Protein AF-A0A380E5M4-F1 (afdb_monomer_lite)

pLDDT: mean 92.86, std 9.41, range [36.75, 98.94]

Sequence (312 aa):
MTDLNLILKKKFQEISEVDDFISKASSETDYFEPVTLSHGIPGLILFLDAYQKAYNTNTEQIVHKYIMKLAPYLQKHQYNHSLFGGLSGIAFSMDIASQNGRNYQNILNNIDEVIVNEIENKMDQILQEPLNPLNYDTISGLAGIGRYLLNRVDVNATNVKALKRILTYFKDIQHSQNSWVVPQKSQFLKSDKNYFTEGNINLGLAHGVLGPMSLFALCVIKGITIENHQHILKDMYKFIVDEKFCCNDRWLQRYDLISERNHFNYIRNGWCYGNTGVMTTLFLIGQALQDDEIIQTSKKVMLQVVNDKEKI

Foldseek 3Di:
DDDPVVVLVVVCVLLLVPVNNVVCPVPVDPQEDQAFCQRHLLVVLQSLLVCCVVVVDDCLVSSVVSLVVCVVVLPPLDWQLACGGIDLVSLLSCCSNCVVVVPDLVVSVVSLVSLLVVLVVCVVVCVVDADALLDQFCGRHDLVNLVSLLSCCVPDVSSLVSNLSSLVVLLCLCPDPCNQFHALVRDDDPVSSVVQNRGKAAPWCGRHNLSSLLSLLSCLLVVSDDPPSLVSLVVVLCVQPPVLQDDPLKGDRIQRPVVSDDDPPPDDDDNGGILVSVLSSLCSSCSSNVPVVSPVSSVVSVVCNVVPPPPD

Organism: Staphylococcus aureus (NCBI:txid1280)

InterPro domains:
  IPR007822 Lanthionine synthetase C-like [PF05147] (33-309)
  IPR007822 Lanthionine synthetase C-like [PR01950] (34-52)
  IPR007822 Lanthionine synthetase C-like [PR01950] (136-151)
  IPR007822 Lanthionine synthetase C-like [PR01950] (202-218)
  IPR007822 Lanthionine synthetase C-like [PR01950] (268-288)
  IPR007822 Lanthionine synthetase C-like [SM01260] (31-312)
  IPR020406 Epidermin biosynthesis protein EpiC [PR01954] (63-81)
  IPR020406 Epidermin biosynthesis protein EpiC [PR01954] (98-118)
  IPR020406 Epidermin biosynthesis protein EpiC [PR01954] (151-168)
  IPR020406 Epidermin biosynthesis protein EpiC [PR01954] (179-199)
  IPR020406 Epidermin biosynthesis protein EpiC [PR01954] (225-242)
  IPR020406 Epidermin biosynthesis protein EpiC [PR01954] (250-267)
  IPR020406 Epidermin biosynthesis protein EpiC [PR01954] (294-312)
  IPR033889 Type I lantibiotic biosynthesis cyclase [cd04793] (36-310)

Secondary structure (DSSP, 8-state):
---HHHHHHHHHHHHHSHHHHHHHHHHH-TT--TT-TTTSHHHHHHHHHHHHHHHT---HHHHHHHHHHHHHHHTSS-----TTTSHHHHHHHHHHTSTTTTSSHHHHHHHHHHHHHHHHHHHHHHHHSPP-HHHHSSSSSHHHHHHHHHHTTTT-HHHHHHHHHHHHHHHHHHTSTTTTEE-GGG-SSHHHHHH-TT-EEE--TTTSTHHHHHHHHHHHHTT---TTHHHHHHHHHHHHT-TTTEETTEE-SEEETTTSS---------SSSSHHHHHHHHHHHHHHHT-HHHHHHHHHHHHHHHH-----

Structure (mmCIF, N/CA/C/O backbone):
data_AF-A0A380E5M4-F1
#
_entry.id   AF-A0A380E5M4-F1
#
loop_
_atom_site.group_PDB
_atom_site.id
_atom_site.type_symbol
_atom_site.label_atom_id
_atom_site.label_alt_id
_atom_site.label_comp_id
_atom_site.label_asym_id
_atom_site.label_entity_id
_atom_site.label_seq_id
_atom_site.pdbx_PDB_ins_code
_atom_site.Cartn_x
_atom_site.Cartn_y
_atom_site.Cartn_z
_atom_site.occupancy
_atom_site.B_iso_or_equiv
_atom_site.auth_seq_id
_atom_site.auth_comp_id
_atom_site.auth_asym_id
_atom_site.auth_atom_id
_atom_site.pdbx_PDB_model_num
ATOM 1 N N . MET A 1 1 ? 5.627 -24.373 24.455 1.00 65.69 1 MET A N 1
ATOM 2 C CA . MET A 1 1 ? 4.785 -23.880 23.347 1.00 65.69 1 MET A CA 1
ATOM 3 C C . MET A 1 1 ? 3.985 -22.718 23.903 1.00 65.69 1 MET A C 1
ATOM 5 O O . MET A 1 1 ? 3.335 -22.901 24.923 1.00 65.69 1 MET A O 1
ATOM 9 N N . THR A 1 2 ? 4.150 -21.518 23.361 1.00 78.94 2 THR A N 1
ATOM 10 C CA . THR A 1 2 ? 3.491 -20.320 23.893 1.00 78.94 2 THR A CA 1
ATOM 11 C C . THR A 1 2 ? 2.011 -20.349 23.522 1.00 78.94 2 THR A C 1
ATOM 13 O O . THR A 1 2 ? 1.692 -20.528 22.350 1.00 78.94 2 THR A O 1
ATOM 16 N N . ASP A 1 3 ? 1.113 -20.205 24.498 1.00 91.00 3 ASP A N 1
ATOM 17 C CA . ASP A 1 3 ? -0.326 -20.156 24.229 1.00 91.00 3 ASP A CA 1
ATOM 18 C C . ASP A 1 3 ? -0.689 -18.806 23.593 1.00 91.00 3 ASP A C 1
ATOM 20 O O . ASP A 1 3 ? -0.731 -17.765 24.258 1.00 91.00 3 ASP A O 1
ATOM 24 N N . LEU A 1 4 ? -0.925 -18.827 22.280 1.00 90.44 4 LEU A N 1
ATOM 25 C CA . LEU A 1 4 ? -1.285 -17.647 21.501 1.00 90.44 4 LEU A CA 1
ATOM 26 C C . LEU A 1 4 ? -2.590 -17.010 21.999 1.00 90.44 4 LEU A C 1
ATOM 28 O O . LEU A 1 4 ? -2.685 -15.784 22.035 1.00 90.44 4 LEU A O 1
ATOM 32 N N . ASN A 1 5 ? -3.566 -17.810 22.443 1.00 90.62 5 ASN A N 1
ATOM 33 C CA . ASN A 1 5 ? -4.832 -17.282 22.955 1.00 90.62 5 ASN A CA 1
ATOM 34 C C . ASN A 1 5 ? -4.617 -16.506 24.253 1.00 90.62 5 ASN A C 1
ATOM 36 O O . ASN A 1 5 ? -5.210 -15.444 24.445 1.00 90.62 5 ASN A O 1
ATOM 40 N N . LEU A 1 6 ? -3.734 -16.995 25.127 1.00 93.12 6 LEU A N 1
ATOM 41 C CA . LEU A 1 6 ? -3.385 -16.293 26.358 1.00 93.12 6 LEU A CA 1
ATOM 42 C C . LEU A 1 6 ? -2.684 -14.957 26.069 1.00 93.12 6 LEU A C 1
ATOM 44 O O . LEU A 1 6 ? -3.004 -13.952 26.706 1.00 93.12 6 LEU A O 1
ATOM 48 N N . ILE A 1 7 ? -1.771 -14.923 25.089 1.00 93.75 7 ILE A N 1
ATOM 49 C CA . ILE A 1 7 ? -1.120 -13.676 24.655 1.00 93.75 7 ILE A CA 1
ATOM 50 C C . ILE A 1 7 ? -2.158 -12.681 24.138 1.00 93.75 7 ILE A C 1
ATOM 52 O O . ILE A 1 7 ? -2.174 -11.534 24.586 1.00 93.75 7 ILE A O 1
ATOM 56 N N . LEU A 1 8 ? -3.020 -13.114 23.215 1.00 94.56 8 LEU A N 1
ATOM 57 C CA . LEU A 1 8 ? -4.027 -12.253 22.595 1.00 94.56 8 LEU A CA 1
ATOM 58 C C . LEU A 1 8 ? -5.012 -11.714 23.630 1.00 94.56 8 LEU A C 1
ATOM 60 O O . LEU A 1 8 ? -5.291 -10.519 23.631 1.00 94.56 8 LEU A O 1
ATOM 64 N N . LYS A 1 9 ? -5.466 -12.555 24.567 1.00 95.12 9 LYS A N 1
ATOM 65 C CA . LYS A 1 9 ? -6.345 -12.136 25.663 1.00 95.12 9 LYS A CA 1
ATOM 66 C C . LYS A 1 9 ? -5.683 -11.092 26.562 1.00 95.12 9 LYS A C 1
ATOM 68 O O . LYS A 1 9 ? -6.309 -10.084 26.878 1.00 95.12 9 LYS A O 1
ATOM 73 N N . LYS A 1 10 ? -4.418 -11.299 26.951 1.00 95.31 10 LYS A N 1
ATOM 74 C CA . LYS A 1 10 ? -3.672 -10.329 27.769 1.00 95.31 10 LYS A CA 1
ATOM 75 C C . LYS A 1 10 ? -3.494 -9.001 27.032 1.00 95.31 10 LYS A C 1
ATOM 77 O O . LYS A 1 10 ? -3.666 -7.945 27.630 1.00 95.31 10 LYS A O 1
ATOM 82 N N . LYS A 1 11 ? -3.175 -9.053 25.735 1.00 94.75 11 LYS A N 1
ATOM 83 C CA . LYS A 1 11 ? -3.032 -7.855 24.902 1.00 94.75 11 LYS A CA 1
ATOM 84 C C . LYS A 1 11 ? -4.352 -7.116 24.733 1.00 94.75 11 LYS A C 1
ATOM 86 O O . LYS A 1 11 ? -4.370 -5.905 24.891 1.00 94.75 11 LYS A O 1
ATOM 91 N N . PHE A 1 12 ? -5.447 -7.836 24.505 1.00 97.06 12 PHE A N 1
ATOM 92 C CA . PHE A 1 12 ? -6.786 -7.260 24.456 1.00 97.06 12 PHE A CA 1
ATOM 93 C C . PHE A 1 12 ? -7.157 -6.548 25.764 1.00 97.06 12 PHE A C 1
ATOM 95 O O . PHE A 1 12 ? -7.633 -5.418 25.721 1.00 97.06 12 PHE A O 1
ATOM 102 N N . GLN A 1 13 ? -6.893 -7.164 26.922 1.00 96.31 13 GLN A N 1
ATOM 103 C CA . GLN A 1 13 ? -7.120 -6.534 28.229 1.00 96.31 13 GLN A CA 1
ATOM 104 C C . GLN A 1 13 ? -6.293 -5.254 28.399 1.00 96.31 13 GLN A C 1
ATOM 106 O O . GLN A 1 13 ? -6.838 -4.233 28.798 1.00 96.31 13 GLN A O 1
ATOM 111 N N . GLU A 1 14 ? -5.005 -5.294 28.044 1.00 95.38 14 GLU A N 1
ATOM 112 C CA . GLU A 1 14 ? -4.102 -4.139 28.131 1.00 95.38 14 GLU A CA 1
ATOM 113 C C . GLU A 1 14 ? -4.598 -2.949 27.290 1.00 95.38 14 GLU A C 1
ATOM 115 O O . GLU A 1 14 ? -4.628 -1.831 27.788 1.00 95.38 14 GLU A O 1
ATOM 120 N N . ILE A 1 15 ? -5.042 -3.177 26.050 1.00 96.06 15 ILE A N 1
ATOM 121 C CA . ILE A 1 15 ? -5.529 -2.097 25.170 1.00 96.06 15 ILE A CA 1
ATOM 122 C C . ILE A 1 15 ? -6.995 -1.703 25.427 1.00 96.06 15 ILE A C 1
ATOM 124 O O . ILE A 1 15 ? -7.494 -0.748 24.839 1.00 96.06 15 ILE A O 1
ATOM 128 N N . SER A 1 16 ? -7.728 -2.449 26.258 1.00 97.06 16 SER A N 1
ATOM 129 C CA . SER A 1 16 ? -9.114 -2.095 26.605 1.00 97.06 16 SER A CA 1
ATOM 130 C C . SER A 1 16 ? -9.166 -0.895 27.556 1.00 97.06 16 SER A C 1
ATOM 132 O O . SER A 1 16 ? -10.105 -0.096 27.493 1.00 97.06 16 SER A O 1
ATOM 134 N N . GLU A 1 17 ? -8.125 -0.722 28.376 1.00 97.00 17 GLU A N 1
ATOM 135 C CA . GLU A 1 17 ? -7.916 0.446 29.235 1.00 97.00 17 GLU A CA 1
ATOM 136 C C . GLU A 1 17 ? -7.275 1.586 28.429 1.00 97.00 17 GLU A C 1
ATOM 138 O O . GLU A 1 17 ? -6.088 1.877 28.538 1.00 97.00 17 GLU A O 1
ATOM 143 N N . VAL A 1 18 ? -8.072 2.205 27.551 1.00 96.94 18 VAL A N 1
ATOM 144 C CA . VAL A 1 18 ? -7.605 3.136 26.502 1.00 96.94 18 VAL A CA 1
ATOM 145 C C . VAL A 1 18 ? -6.701 4.258 27.022 1.00 96.94 18 VAL A C 1
ATOM 147 O O . VAL A 1 18 ? -5.666 4.536 26.415 1.00 96.94 18 VAL A O 1
ATOM 150 N N . ASP A 1 19 ? -7.096 4.923 28.110 1.00 96.06 19 ASP A N 1
ATOM 151 C CA . ASP A 1 19 ? -6.358 6.069 28.654 1.00 96.06 19 ASP A CA 1
ATOM 152 C C . ASP A 1 19 ? -5.018 5.641 29.260 1.00 96.06 19 ASP A C 1
ATOM 154 O O . ASP A 1 19 ? -3.979 6.217 28.925 1.00 96.06 19 ASP A O 1
ATOM 158 N N . ASP A 1 20 ? -5.034 4.582 30.069 1.00 95.50 20 ASP A N 1
ATOM 159 C CA . ASP A 1 20 ? -3.838 4.015 30.689 1.00 95.50 20 ASP A CA 1
ATOM 160 C C . ASP A 1 20 ? -2.876 3.480 29.627 1.00 95.50 20 ASP A C 1
ATOM 162 O O . ASP A 1 20 ? -1.676 3.758 29.672 1.00 95.50 20 ASP A O 1
ATOM 166 N N . PHE A 1 21 ? -3.398 2.774 28.619 1.00 95.50 21 PHE A N 1
ATOM 167 C CA . PHE A 1 21 ? -2.596 2.256 27.519 1.00 95.50 21 PHE A CA 1
ATOM 168 C C . PHE A 1 21 ? -1.912 3.376 26.740 1.00 95.50 21 PHE A C 1
ATOM 170 O O . PHE A 1 21 ? -0.710 3.299 26.502 1.00 95.50 21 PHE A O 1
ATOM 177 N N . ILE A 1 22 ? -2.647 4.420 26.339 1.00 94.50 22 ILE A N 1
ATOM 178 C CA . ILE A 1 22 ? -2.062 5.539 25.586 1.00 94.50 22 ILE A CA 1
ATOM 179 C C . ILE A 1 22 ? -1.032 6.277 26.439 1.00 94.50 22 ILE A C 1
ATOM 181 O O . ILE A 1 22 ? 0.031 6.621 25.925 1.00 94.50 22 ILE A O 1
ATOM 185 N N . SER A 1 23 ? -1.317 6.509 27.724 1.00 93.19 23 SER A N 1
ATOM 186 C CA . SER A 1 23 ? -0.382 7.180 28.632 1.00 93.19 23 SER A CA 1
ATOM 187 C C . SER A 1 23 ? 0.915 6.386 28.781 1.00 93.19 23 SER A C 1
ATOM 189 O O . SER A 1 23 ? 2.006 6.948 28.656 1.00 93.19 23 SER A O 1
ATOM 191 N N . LYS A 1 24 ? 0.801 5.069 28.962 1.00 92.62 24 LYS A N 1
ATOM 192 C CA . LYS A 1 24 ? 1.935 4.153 29.044 1.00 92.62 24 LYS A CA 1
ATOM 193 C C . LYS A 1 24 ? 2.712 4.093 27.729 1.00 92.62 24 LYS A C 1
ATOM 195 O O . LYS A 1 24 ? 3.915 4.321 27.718 1.00 92.62 24 LYS A O 1
ATOM 200 N N . ALA A 1 25 ? 2.031 3.864 26.607 1.00 91.50 25 ALA A N 1
ATOM 201 C CA . ALA A 1 25 ? 2.655 3.805 25.288 1.00 91.50 25 ALA A CA 1
ATOM 202 C C . ALA A 1 25 ? 3.384 5.113 24.935 1.00 91.50 25 ALA A C 1
ATOM 204 O O . ALA A 1 25 ? 4.473 5.065 24.384 1.00 91.50 25 ALA A O 1
ATOM 205 N N . SER A 1 26 ? 2.837 6.269 25.316 1.00 88.69 26 SER A N 1
ATOM 206 C CA . SER A 1 26 ? 3.461 7.573 25.040 1.00 88.69 26 SER A CA 1
ATOM 207 C C . SER A 1 26 ? 4.629 7.918 25.976 1.00 88.69 26 SER A C 1
ATOM 209 O O . SER A 1 26 ? 5.341 8.879 25.710 1.00 88.69 26 SER A O 1
ATOM 211 N N . SER A 1 27 ? 4.809 7.198 27.090 1.00 89.38 27 SER A N 1
ATOM 212 C CA . SER A 1 27 ? 5.871 7.469 28.077 1.00 89.38 27 SER A CA 1
ATOM 213 C C . SER A 1 27 ? 6.970 6.409 28.101 1.00 89.38 27 SER A C 1
ATOM 215 O O . SER A 1 27 ? 8.107 6.719 28.444 1.00 89.38 27 SER A O 1
ATOM 217 N N . GLU A 1 28 ? 6.653 5.170 27.731 1.00 88.75 28 GLU A N 1
ATOM 218 C CA . GLU A 1 28 ? 7.593 4.048 27.767 1.00 88.75 28 GLU A CA 1
ATOM 219 C C . GLU A 1 28 ? 8.266 3.773 26.413 1.00 88.75 28 GLU A C 1
ATOM 221 O O . GLU A 1 28 ? 9.185 2.954 26.344 1.00 88.75 28 GLU A O 1
ATOM 226 N N . THR A 1 29 ? 7.834 4.420 25.324 1.00 83.56 29 THR A N 1
ATOM 227 C CA . THR A 1 29 ? 8.464 4.246 24.013 1.00 83.56 29 THR A CA 1
ATOM 228 C C . THR A 1 29 ? 8.426 5.499 23.144 1.00 83.56 29 THR A C 1
ATOM 230 O O . THR A 1 29 ? 7.389 6.131 22.982 1.00 83.56 29 THR A O 1
ATOM 233 N N . ASP A 1 30 ? 9.553 5.780 22.488 1.00 80.50 30 ASP A N 1
ATOM 234 C CA . ASP A 1 30 ? 9.664 6.842 21.479 1.00 80.50 30 ASP A CA 1
ATOM 235 C C . ASP A 1 30 ? 9.041 6.455 20.121 1.00 80.50 30 ASP A C 1
ATOM 237 O O . ASP A 1 30 ? 9.026 7.256 19.192 1.00 80.50 30 ASP A O 1
ATOM 241 N N . TYR A 1 31 ? 8.554 5.216 19.966 1.00 85.38 31 TYR A N 1
ATOM 242 C CA . TYR A 1 31 ? 8.034 4.702 18.692 1.00 85.38 31 TYR A CA 1
ATOM 243 C C . TYR A 1 31 ? 6.514 4.841 18.545 1.00 85.38 31 TYR A C 1
ATOM 245 O O . TYR A 1 31 ? 5.987 4.602 17.456 1.00 85.38 31 TYR A O 1
ATOM 253 N N . PHE A 1 32 ? 5.793 5.172 19.621 1.00 91.94 32 PHE A N 1
ATOM 254 C CA . PHE A 1 32 ? 4.342 5.309 19.563 1.00 91.94 32 PHE A CA 1
ATOM 255 C C . PHE A 1 32 ? 3.956 6.660 18.964 1.00 91.94 32 PHE A C 1
ATOM 257 O O . PHE A 1 32 ? 4.034 7.694 19.619 1.00 91.94 32 PHE A O 1
ATOM 264 N N . GLU A 1 33 ? 3.484 6.627 17.720 1.00 93.19 33 GLU A N 1
ATOM 265 C CA . GLU A 1 33 ? 3.002 7.801 16.995 1.00 93.19 33 GLU A CA 1
ATOM 266 C C . GLU A 1 33 ? 1.482 7.698 16.812 1.00 93.19 33 GLU A C 1
ATOM 268 O O . GLU A 1 33 ? 1.024 7.008 15.888 1.00 93.19 33 GLU A O 1
ATOM 273 N N . PRO A 1 34 ? 0.670 8.356 17.672 1.00 93.06 34 PRO A N 1
ATOM 274 C CA . PRO A 1 34 ? -0.749 8.036 17.846 1.00 93.06 34 PRO A CA 1
ATOM 275 C C . PRO A 1 34 ? -1.579 8.064 16.561 1.00 93.06 34 PRO A C 1
ATOM 277 O O . PRO A 1 34 ? -2.516 7.283 16.414 1.00 93.06 34 PRO A O 1
ATOM 280 N N . VAL A 1 35 ? -1.242 8.952 15.627 1.00 94.75 35 VAL A N 1
ATOM 281 C CA . VAL A 1 35 ? -2.023 9.219 14.408 1.00 94.75 35 VAL A CA 1
ATOM 282 C C . VAL A 1 35 ? -1.603 8.362 13.212 1.00 94.75 35 VAL A C 1
ATOM 284 O O . VAL A 1 35 ? -2.107 8.560 12.110 1.00 94.75 35 VAL A O 1
ATOM 287 N N . THR A 1 36 ? -0.684 7.412 13.401 1.00 96.44 36 THR A N 1
ATOM 288 C CA . THR A 1 36 ? -0.126 6.604 12.311 1.00 96.44 36 THR A CA 1
ATOM 2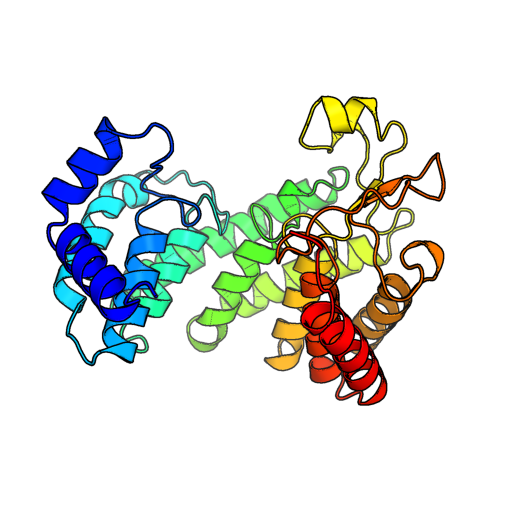89 C C . THR A 1 36 ? -0.678 5.184 12.322 1.00 96.44 36 THR A C 1
ATOM 291 O O . THR A 1 36 ? -0.838 4.564 13.371 1.00 96.44 36 THR A O 1
ATOM 294 N N . LEU A 1 37 ? -0.933 4.619 11.143 1.00 97.94 37 LEU A N 1
ATOM 295 C CA . LEU A 1 37 ? -1.274 3.199 11.031 1.00 97.94 37 LEU A CA 1
ATOM 296 C C . LEU A 1 37 ? -0.081 2.297 11.349 1.00 97.94 37 LEU A C 1
ATOM 298 O O . LEU A 1 37 ? -0.271 1.197 11.856 1.00 97.94 37 LEU A O 1
ATOM 302 N N . SER A 1 38 ? 1.137 2.768 11.078 1.00 95.88 38 SER A N 1
ATOM 303 C CA . SER A 1 38 ? 2.348 1.978 11.283 1.00 95.88 38 SER A CA 1
ATOM 304 C C . SER A 1 38 ? 2.553 1.548 12.744 1.00 95.88 38 SER A C 1
ATOM 306 O O . SER A 1 38 ? 2.817 0.372 12.983 1.00 95.88 38 SER A O 1
ATOM 308 N N . HIS A 1 39 ? 2.407 2.467 13.708 1.00 94.88 39 HIS A N 1
ATOM 309 C CA . HIS A 1 39 ? 2.716 2.208 15.124 1.00 94.88 39 HIS A CA 1
ATOM 310 C C . HIS A 1 39 ? 1.804 2.995 16.088 1.00 94.88 39 HIS A C 1
ATOM 312 O O . HIS A 1 39 ? 2.210 3.329 17.198 1.00 94.88 39 HIS A O 1
ATOM 318 N N . GLY A 1 40 ? 0.577 3.319 15.666 1.00 96.25 40 GLY A N 1
ATOM 319 C CA . GLY A 1 40 ? -0.359 4.161 16.415 1.00 96.25 40 GLY A CA 1
ATOM 320 C C . GLY A 1 40 ? -1.755 3.568 16.601 1.00 96.25 40 GLY A C 1
ATOM 321 O O . GLY A 1 40 ? -2.002 2.372 16.429 1.00 96.25 40 GLY A O 1
ATOM 322 N N . ILE A 1 41 ? -2.699 4.445 16.947 1.00 97.81 41 ILE A N 1
ATOM 323 C CA . ILE A 1 41 ? -4.095 4.106 17.248 1.00 97.81 41 ILE A CA 1
ATOM 324 C C . ILE A 1 41 ? -4.806 3.393 16.084 1.00 97.81 41 ILE A C 1
ATOM 326 O O . ILE A 1 41 ? -5.497 2.411 16.358 1.00 97.81 41 ILE A O 1
ATOM 330 N N . PRO A 1 42 ? -4.652 3.793 14.803 1.00 98.12 42 PRO A N 1
ATOM 331 C CA . PRO A 1 42 ? -5.287 3.072 13.699 1.00 98.12 42 PRO A CA 1
ATOM 332 C C . PRO A 1 42 ? -4.923 1.578 13.649 1.00 98.12 42 PRO A C 1
ATOM 334 O O . PRO A 1 42 ? -5.783 0.747 13.362 1.00 98.12 42 PRO A O 1
ATOM 337 N N . GLY A 1 43 ? -3.688 1.208 14.009 1.00 97.69 43 GLY A N 1
ATOM 338 C CA . GLY A 1 43 ? -3.283 -0.198 14.126 1.00 97.69 43 GLY A CA 1
ATOM 339 C C . GLY A 1 43 ? -4.011 -0.938 15.256 1.00 97.69 43 GLY A C 1
ATOM 340 O O . GLY A 1 43 ? -4.434 -2.082 15.080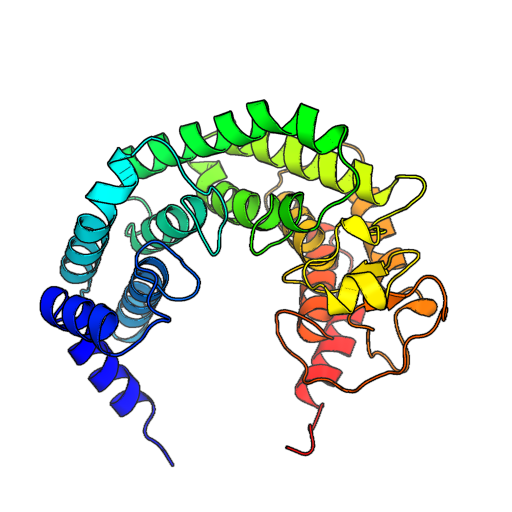 1.00 97.69 43 GLY A O 1
ATOM 341 N N . LEU A 1 44 ? -4.234 -0.271 16.394 1.00 97.56 44 LEU A N 1
ATOM 342 C CA . LEU A 1 44 ? -5.011 -0.815 17.517 1.00 97.56 44 LEU A CA 1
ATOM 343 C C . LEU A 1 44 ? -6.484 -1.015 17.144 1.00 97.56 44 LEU A C 1
ATOM 345 O O . LEU A 1 44 ? -7.072 -2.031 17.505 1.00 97.56 44 LEU A O 1
ATOM 349 N N . ILE A 1 45 ? -7.069 -0.082 16.387 1.00 98.31 45 ILE A N 1
ATOM 350 C CA . ILE A 1 45 ? -8.448 -0.191 15.889 1.00 98.31 45 ILE A CA 1
ATOM 351 C C . ILE A 1 45 ? -8.599 -1.435 15.003 1.00 98.31 45 ILE A C 1
ATOM 353 O O . ILE A 1 45 ? -9.534 -2.213 15.202 1.00 98.31 45 ILE A O 1
ATOM 357 N N . LEU A 1 46 ? -7.660 -1.674 14.079 1.00 97.88 46 LEU A N 1
ATOM 358 C CA . LEU A 1 46 ? -7.670 -2.882 13.242 1.00 97.88 46 LEU A CA 1
ATOM 359 C C . LEU A 1 46 ? -7.533 -4.164 14.072 1.00 97.88 46 LEU A C 1
ATOM 361 O O . LEU A 1 46 ? -8.221 -5.149 13.801 1.00 97.88 46 LEU A O 1
ATOM 365 N N . PHE A 1 47 ? -6.680 -4.157 15.101 1.00 97.31 47 PHE A N 1
ATOM 366 C CA . PHE A 1 47 ? -6.573 -5.286 16.024 1.00 97.31 47 PHE A CA 1
ATOM 367 C C . PHE A 1 47 ? -7.895 -5.546 16.762 1.00 97.31 47 PHE A C 1
ATOM 369 O O . PHE A 1 47 ? -8.322 -6.694 16.848 1.00 97.31 47 PHE A O 1
ATOM 376 N N . LEU A 1 48 ? -8.558 -4.504 17.273 1.00 97.88 48 LEU A N 1
ATOM 377 C CA . LEU A 1 48 ? -9.825 -4.624 18.003 1.00 97.88 48 LEU A CA 1
ATOM 378 C C . LEU A 1 48 ? -10.963 -5.158 17.127 1.00 97.88 48 LEU A C 1
ATOM 380 O O . LEU A 1 48 ? -11.765 -5.960 17.608 1.00 97.88 48 LEU A O 1
ATOM 384 N N . ASP A 1 49 ? -11.028 -4.752 15.857 1.00 96.75 49 ASP A N 1
ATOM 385 C CA . ASP A 1 49 ? -11.987 -5.294 14.887 1.00 96.75 49 ASP A CA 1
ATOM 386 C C . ASP A 1 49 ? -11.705 -6.777 14.581 1.00 96.75 49 ASP A C 1
ATOM 388 O O . ASP A 1 49 ? -12.610 -7.615 14.641 1.00 96.75 49 ASP A O 1
ATOM 392 N N . ALA A 1 50 ? -10.440 -7.134 14.335 1.00 96.31 50 ALA A N 1
ATOM 393 C CA . ALA A 1 50 ? -10.045 -8.523 14.110 1.00 96.31 50 ALA A CA 1
ATOM 394 C C . ALA A 1 50 ? -10.332 -9.407 15.337 1.00 96.31 50 ALA A C 1
ATOM 396 O O . ALA A 1 50 ? -10.859 -10.513 15.200 1.00 96.31 50 ALA A O 1
ATOM 397 N N . TYR A 1 51 ? -10.042 -8.906 16.542 1.00 96.75 51 TYR A N 1
ATOM 398 C CA . TYR A 1 51 ? -10.322 -9.594 17.800 1.00 96.75 51 TYR A CA 1
ATOM 399 C C . TYR A 1 51 ? -11.828 -9.788 18.012 1.00 96.75 51 TYR A C 1
ATOM 401 O O . TYR A 1 51 ? -12.261 -10.892 18.345 1.00 96.75 51 TYR A O 1
ATOM 409 N N . GLN A 1 52 ? -12.639 -8.753 17.759 1.00 95.94 52 GLN A N 1
ATOM 410 C CA . GLN A 1 52 ? -14.100 -8.844 17.803 1.00 95.94 52 GLN A CA 1
ATOM 411 C C . GLN A 1 52 ? -14.615 -9.971 16.901 1.00 95.94 52 GLN A C 1
ATOM 413 O O . GLN A 1 52 ? -15.415 -10.789 17.353 1.00 95.94 52 GLN A O 1
ATOM 418 N N . LYS A 1 53 ? -14.140 -10.043 15.652 1.00 94.69 53 LYS A N 1
ATOM 419 C CA . LYS A 1 53 ? -14.555 -11.069 14.681 1.00 94.69 53 LYS A CA 1
ATOM 420 C C . LYS A 1 53 ? -14.115 -12.475 15.091 1.00 94.69 53 LYS A C 1
ATOM 422 O O . LYS A 1 53 ? -14.896 -13.412 14.968 1.00 94.69 53 LYS A O 1
ATOM 427 N N . ALA A 1 54 ? -12.890 -12.624 15.592 1.00 95.56 54 ALA A N 1
ATOM 428 C CA . ALA A 1 54 ? -12.331 -13.923 15.965 1.00 95.56 54 ALA A CA 1
ATOM 429 C C . ALA A 1 54 ? -12.940 -14.501 17.255 1.00 95.56 54 ALA A C 1
ATOM 431 O O . ALA A 1 54 ? -13.147 -15.708 17.347 1.00 95.56 54 ALA A O 1
ATOM 432 N N . TYR A 1 55 ? -13.235 -13.650 18.243 1.00 95.06 55 TYR A N 1
ATOM 433 C CA . TYR A 1 55 ? -13.676 -14.067 19.581 1.00 95.06 55 TYR A CA 1
ATOM 434 C C . TYR A 1 55 ? -15.122 -13.673 19.907 1.00 95.06 55 TYR A C 1
ATOM 436 O O . TYR A 1 55 ? -15.542 -13.800 21.057 1.00 95.06 55 TYR A O 1
ATOM 444 N N . ASN A 1 56 ? -15.879 -13.170 18.927 1.00 94.81 56 ASN A N 1
ATOM 445 C CA . ASN A 1 56 ? -17.264 -12.715 19.082 1.00 94.81 56 ASN A CA 1
ATOM 446 C C . ASN A 1 56 ? -17.460 -11.771 20.290 1.00 94.81 56 ASN A C 1
ATOM 448 O O . ASN A 1 56 ? -18.392 -11.913 21.081 1.00 94.81 56 ASN A O 1
ATOM 452 N N . THR A 1 57 ? -16.524 -10.838 20.471 1.00 94.94 57 THR A N 1
ATOM 453 C CA . THR A 1 57 ? -16.499 -9.877 21.586 1.00 94.94 57 THR A CA 1
ATOM 454 C C . THR A 1 57 ? -16.884 -8.494 21.081 1.00 94.94 57 THR A C 1
ATOM 456 O O . THR A 1 57 ? -16.385 -8.073 20.046 1.00 94.94 57 THR A O 1
ATOM 459 N N . ASN A 1 58 ? -17.725 -7.756 21.806 1.00 95.00 58 ASN A N 1
ATOM 460 C CA . ASN A 1 58 ? -18.063 -6.384 21.427 1.00 95.00 58 ASN A CA 1
ATOM 461 C C . ASN A 1 58 ? -16.930 -5.418 21.815 1.00 95.00 58 ASN A C 1
ATOM 463 O O . ASN A 1 58 ? -16.693 -5.196 23.002 1.00 95.00 58 ASN A O 1
ATOM 467 N N . THR A 1 59 ? -16.255 -4.833 20.823 1.00 96.56 59 THR A N 1
ATOM 468 C CA . THR A 1 59 ? -15.174 -3.852 21.026 1.00 96.56 59 THR A CA 1
ATOM 469 C C . THR A 1 59 ? -15.572 -2.428 20.628 1.00 96.56 59 THR A C 1
ATOM 471 O O . THR A 1 59 ? -14.756 -1.514 20.733 1.00 96.56 59 THR A O 1
ATOM 474 N N . GLU A 1 60 ? -16.832 -2.198 20.241 1.00 95.19 60 GLU A N 1
ATOM 475 C CA . GLU A 1 60 ? -17.313 -0.941 19.648 1.00 95.19 60 GLU A CA 1
ATOM 476 C C . GLU A 1 60 ? -17.062 0.280 20.543 1.00 95.19 60 GLU A C 1
ATOM 478 O O . GLU A 1 60 ? -16.578 1.312 20.078 1.00 95.19 60 GLU A O 1
ATOM 483 N N . GLN A 1 61 ? -17.311 0.158 21.851 1.00 96.50 61 GLN A N 1
ATOM 484 C CA . GLN A 1 61 ? -17.055 1.246 22.803 1.00 96.50 61 GLN A CA 1
ATOM 485 C C . GLN A 1 61 ? -15.558 1.559 22.947 1.00 96.50 61 GLN A C 1
ATOM 487 O O . GLN A 1 61 ? -15.185 2.725 23.083 1.00 96.50 61 GLN A O 1
ATOM 492 N N . ILE A 1 62 ? -14.699 0.537 22.904 1.00 98.06 62 ILE A N 1
ATOM 493 C CA . ILE A 1 62 ? -13.239 0.690 23.003 1.00 98.06 62 ILE A CA 1
ATOM 494 C C . ILE A 1 62 ? -12.722 1.377 21.734 1.00 98.06 62 ILE A C 1
ATOM 496 O O . ILE A 1 62 ? -12.003 2.373 21.816 1.00 98.06 62 ILE A O 1
ATOM 500 N N . VAL A 1 63 ? -13.160 0.907 20.562 1.00 97.75 63 VAL A N 1
ATOM 501 C CA . VAL A 1 63 ? -12.863 1.527 19.263 1.00 97.75 63 VAL A CA 1
ATOM 502 C C . VAL A 1 63 ? -13.298 2.991 19.251 1.00 97.75 63 VAL A C 1
ATOM 504 O O . VAL A 1 63 ? -12.518 3.859 18.865 1.00 97.75 63 VAL A O 1
ATOM 507 N N . HIS A 1 64 ? -14.509 3.295 19.725 1.00 97.19 64 HIS A N 1
ATOM 508 C CA . HIS A 1 64 ? -14.996 4.669 19.764 1.00 97.19 64 HIS A CA 1
ATOM 509 C C . HIS A 1 64 ? -14.121 5.571 20.645 1.00 97.19 64 HIS A C 1
ATOM 511 O O . HIS A 1 64 ? -13.770 6.672 20.222 1.00 97.19 64 HIS A O 1
ATOM 517 N N . LYS A 1 65 ? -13.697 5.100 21.827 1.00 97.94 65 LYS A N 1
ATOM 518 C CA . LYS A 1 65 ? -12.762 5.840 22.692 1.00 97.94 65 LYS A CA 1
ATOM 519 C C . LYS A 1 65 ? -11.440 6.133 21.980 1.00 97.94 65 LYS A C 1
ATOM 521 O O . LYS A 1 65 ? -10.969 7.265 22.035 1.00 97.94 65 LYS A O 1
ATOM 526 N N . TYR A 1 66 ? -10.874 5.159 21.268 1.00 98.00 66 TYR A N 1
ATOM 527 C CA . TYR A 1 66 ? -9.667 5.363 20.462 1.00 98.00 66 TYR A CA 1
ATOM 528 C C . TYR A 1 66 ? -9.871 6.385 19.334 1.00 98.00 66 TYR A C 1
ATOM 530 O O . TYR A 1 66 ? -9.037 7.271 19.156 1.00 98.00 66 TYR A O 1
ATOM 538 N N . ILE A 1 67 ? -10.999 6.336 18.621 1.00 96.19 67 ILE A N 1
ATOM 539 C CA . ILE A 1 67 ? -11.339 7.331 17.589 1.00 96.19 67 ILE A CA 1
ATOM 540 C C . ILE A 1 67 ? -11.440 8.738 18.193 1.00 96.19 67 ILE A C 1
ATOM 542 O O . ILE A 1 67 ? -10.930 9.695 17.613 1.00 96.19 67 ILE A O 1
ATOM 546 N N . MET A 1 68 ? -12.015 8.882 19.391 1.00 96.31 68 MET A N 1
ATOM 547 C CA . MET A 1 68 ? -12.084 10.179 20.076 1.00 96.31 68 MET A CA 1
ATOM 548 C C . MET A 1 68 ? -10.700 10.755 20.406 1.00 96.31 68 MET A C 1
ATOM 550 O O . MET A 1 68 ? -10.534 11.974 20.406 1.00 96.31 68 MET A O 1
ATOM 554 N N . LYS A 1 69 ? -9.681 9.912 20.611 1.00 96.25 69 LYS A N 1
ATOM 555 C CA . LYS A 1 69 ? -8.290 10.361 20.797 1.00 96.25 69 LYS A CA 1
ATOM 556 C C . LYS A 1 69 ? -7.656 10.899 19.514 1.00 96.25 69 LYS A C 1
ATOM 558 O O . LYS A 1 69 ? -6.717 11.685 19.594 1.00 96.25 69 LYS A O 1
ATOM 563 N N . LEU A 1 70 ? -8.192 10.543 18.347 1.00 95.44 70 LEU A N 1
ATOM 564 C CA . LEU A 1 70 ? -7.761 11.069 17.048 1.00 95.44 70 LEU A CA 1
ATOM 565 C C . LEU A 1 70 ? -8.444 12.397 16.682 1.00 95.44 70 LEU A C 1
ATOM 567 O O . LEU A 1 70 ? -7.942 13.120 15.820 1.00 95.44 70 LEU A O 1
ATOM 571 N N . ALA A 1 71 ? -9.543 12.767 17.350 1.00 92.31 71 ALA A N 1
ATOM 572 C CA . ALA A 1 71 ? -10.315 13.972 17.035 1.00 92.31 71 ALA A CA 1
ATOM 573 C C . ALA A 1 71 ? -9.487 15.278 17.003 1.00 92.31 71 ALA A C 1
ATOM 575 O O . ALA A 1 71 ? -9.663 16.044 16.053 1.00 92.31 71 ALA A O 1
ATOM 576 N N . PRO A 1 72 ? -8.540 15.540 17.934 1.00 91.81 72 PRO A N 1
ATOM 577 C CA . PRO A 1 72 ? -7.720 16.752 17.876 1.00 91.81 72 PRO A CA 1
ATOM 578 C C . PRO A 1 72 ? -6.851 16.840 16.618 1.00 91.81 72 PRO A C 1
ATOM 580 O O . PRO A 1 72 ? -6.612 17.932 16.114 1.00 91.81 72 PRO A O 1
ATOM 583 N N . TYR A 1 73 ? -6.372 15.705 16.096 1.00 90.44 73 TYR A N 1
ATOM 584 C CA . TYR A 1 73 ? -5.624 15.680 14.839 1.00 90.44 73 TYR A CA 1
ATOM 585 C C . TYR A 1 73 ? -6.540 16.000 13.663 1.00 90.44 73 TYR A C 1
ATOM 587 O O . TYR A 1 73 ? -6.214 16.862 12.854 1.00 90.44 73 TYR A O 1
ATOM 595 N N . LEU A 1 74 ? -7.721 15.377 13.625 1.00 90.00 74 LEU A N 1
ATOM 596 C CA . LEU A 1 74 ? -8.714 15.559 12.565 1.00 90.00 74 LEU A CA 1
ATOM 597 C C . LEU A 1 74 ? -9.232 17.004 12.464 1.00 90.00 74 LEU A C 1
ATOM 599 O O . LEU A 1 74 ? -9.735 17.383 11.415 1.00 90.00 74 LEU A O 1
ATOM 603 N N . GLN A 1 75 ? -9.044 17.840 13.487 1.00 88.88 75 GLN A N 1
ATOM 604 C CA . GLN A 1 75 ? -9.409 19.264 13.478 1.00 88.88 75 GLN A CA 1
ATOM 605 C C . GLN A 1 75 ? -8.305 20.209 12.955 1.00 88.88 75 GLN A C 1
ATOM 607 O O . GLN A 1 75 ? -8.557 21.403 12.801 1.00 88.88 75 GLN A O 1
ATOM 612 N N . LYS A 1 76 ? -7.080 19.732 12.680 1.00 81.75 76 LYS A N 1
ATOM 613 C CA . LYS A 1 76 ? -5.930 20.598 12.331 1.00 81.75 76 LYS A CA 1
ATOM 614 C C . LYS A 1 76 ? -5.900 21.104 10.880 1.00 81.75 76 LYS A C 1
ATOM 616 O O . LYS A 1 76 ? -5.077 21.963 10.587 1.00 81.75 76 LYS A O 1
ATOM 621 N N . HIS A 1 77 ? -6.763 20.608 9.988 1.00 75.81 77 HIS A N 1
ATOM 622 C CA . HIS A 1 77 ? -6.886 20.999 8.566 1.00 75.81 77 HIS A CA 1
ATOM 623 C C . HIS A 1 77 ? -5.603 20.889 7.708 1.00 75.81 77 HIS A C 1
ATOM 625 O O . HIS A 1 77 ? -5.618 21.237 6.531 1.00 75.81 77 HIS A O 1
ATOM 631 N N . GLN A 1 78 ? -4.499 20.384 8.263 1.00 84.50 78 GLN A N 1
ATOM 632 C CA . GLN A 1 78 ? -3.258 20.068 7.562 1.00 84.50 78 GLN A CA 1
ATOM 633 C C . GLN A 1 78 ? -2.842 18.653 7.944 1.00 84.50 78 GLN A C 1
ATOM 635 O O . GLN A 1 78 ? -2.595 18.367 9.119 1.00 84.50 78 GLN A O 1
ATOM 640 N N . TYR A 1 79 ? -2.772 17.771 6.950 1.00 88.25 79 TYR A N 1
ATOM 641 C CA . TYR A 1 79 ? -2.581 16.346 7.177 1.00 88.25 79 TYR A CA 1
ATOM 642 C C . TYR A 1 79 ? -1.442 15.797 6.327 1.00 88.25 79 TYR A C 1
ATOM 644 O O . TYR A 1 79 ? -1.214 16.212 5.192 1.00 88.25 79 TYR A O 1
ATOM 652 N N . ASN A 1 80 ? -0.757 14.796 6.872 1.00 92.94 80 ASN A N 1
ATOM 653 C CA . ASN A 1 80 ? -0.122 13.798 6.029 1.00 92.94 80 ASN A CA 1
ATOM 654 C C . ASN A 1 80 ? -1.258 12.926 5.473 1.00 92.94 80 ASN A C 1
ATOM 656 O O . ASN A 1 80 ? -2.094 12.472 6.248 1.00 92.94 80 ASN A O 1
ATOM 660 N N . HIS A 1 81 ? -1.318 12.702 4.162 1.00 96.00 81 HIS A N 1
ATOM 661 C CA . HIS A 1 81 ? -2.414 11.950 3.539 1.00 96.00 81 HIS A CA 1
ATOM 662 C C . HIS A 1 81 ? -2.118 10.455 3.381 1.00 96.00 81 HIS A C 1
ATOM 664 O O . HIS A 1 81 ? -3.018 9.699 3.034 1.00 96.00 81 HIS A O 1
ATOM 670 N N . SER A 1 82 ? -0.891 10.013 3.661 1.00 97.50 82 SER A N 1
ATOM 671 C CA . SER A 1 82 ? -0.442 8.635 3.450 1.00 97.50 82 SER A CA 1
ATOM 672 C C . SER A 1 82 ? -1.230 7.579 4.229 1.00 97.50 82 SER A C 1
ATOM 674 O O . SER A 1 82 ? -1.845 7.852 5.263 1.00 97.50 82 SER A O 1
ATOM 676 N N . LEU A 1 83 ? -1.166 6.335 3.749 1.00 98.31 83 LEU A N 1
ATOM 677 C CA . LEU A 1 83 ? -1.806 5.196 4.403 1.00 98.31 83 LEU A CA 1
ATOM 678 C C . LEU A 1 83 ? -1.122 4.826 5.721 1.00 98.31 83 LEU A C 1
ATOM 680 O O . LEU A 1 83 ? -1.801 4.562 6.703 1.00 98.31 83 LEU A O 1
ATOM 684 N N . PHE A 1 84 ? 0.210 4.802 5.775 1.00 98.06 84 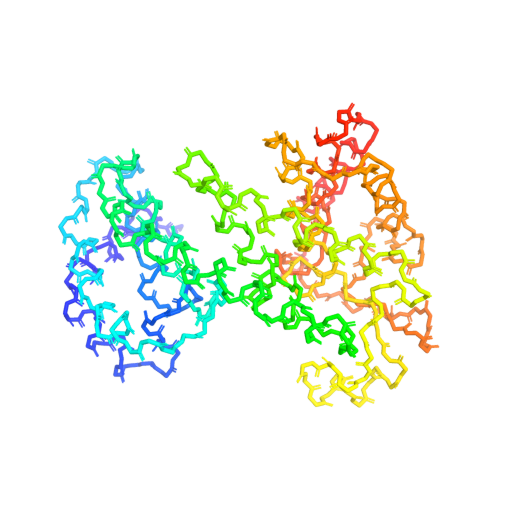PHE A N 1
ATOM 685 C CA . PHE A 1 84 ? 0.907 4.324 6.974 1.00 98.06 84 PHE A CA 1
ATOM 686 C C . PHE A 1 84 ? 1.219 5.420 7.996 1.00 98.06 84 PHE A C 1
ATOM 688 O O . PHE A 1 84 ? 1.393 5.109 9.177 1.00 98.06 84 PHE A O 1
ATOM 695 N N . GLY A 1 85 ? 1.257 6.685 7.572 1.00 95.56 85 GLY A N 1
ATOM 696 C CA . GLY A 1 85 ? 1.636 7.820 8.418 1.00 95.56 85 GLY A CA 1
ATOM 697 C C . GLY A 1 85 ? 0.583 8.919 8.542 1.00 95.56 85 GLY A C 1
ATOM 698 O O . GLY A 1 85 ? 0.883 9.956 9.127 1.00 95.56 85 GLY A O 1
ATOM 699 N N . GLY A 1 86 ? -0.609 8.745 7.968 1.00 95.25 86 GLY A N 1
ATOM 700 C CA . GLY A 1 86 ? -1.520 9.863 7.762 1.00 95.25 86 GLY A CA 1
ATOM 701 C C . GLY A 1 86 ? -3.007 9.534 7.773 1.00 95.25 86 GLY A C 1
ATOM 702 O O . GLY A 1 86 ? -3.463 8.489 8.243 1.00 95.25 86 GLY A O 1
ATOM 703 N N . LEU A 1 87 ? -3.765 10.488 7.238 1.00 97.06 87 LEU A N 1
ATOM 704 C CA . LEU A 1 87 ? -5.219 10.544 7.248 1.00 97.06 87 LEU A CA 1
ATOM 705 C C . LEU A 1 87 ? -5.865 9.315 6.599 1.00 97.06 87 LEU A C 1
ATOM 707 O O . LEU A 1 87 ? -6.830 8.788 7.150 1.00 97.06 87 LEU A O 1
ATOM 711 N N . SER A 1 88 ? -5.301 8.806 5.496 1.00 98.00 88 SER A N 1
ATOM 712 C CA . SER A 1 88 ? -5.805 7.584 4.853 1.00 98.00 88 SER A CA 1
ATOM 713 C C . SER A 1 88 ? -5.697 6.367 5.773 1.00 98.00 88 SER A C 1
ATOM 715 O O . SER A 1 88 ? -6.575 5.515 5.753 1.00 98.00 88 SER A O 1
ATOM 717 N N . GLY A 1 89 ? -4.661 6.281 6.615 1.00 98.25 89 GLY A N 1
ATOM 718 C CA . GLY A 1 89 ? -4.508 5.207 7.605 1.00 98.25 89 GLY A CA 1
ATOM 719 C C . GLY A 1 89 ? -5.550 5.251 8.710 1.00 98.25 89 GLY A C 1
ATOM 720 O O . GLY A 1 89 ? -6.143 4.227 9.059 1.00 98.25 89 GLY A O 1
ATOM 721 N N . ILE A 1 90 ? -5.806 6.454 9.228 1.00 98.12 90 ILE A N 1
ATOM 722 C CA . ILE A 1 90 ? -6.873 6.699 10.203 1.00 98.12 90 ILE A CA 1
ATOM 723 C C . ILE A 1 90 ? -8.213 6.270 9.608 1.00 98.12 90 ILE A C 1
ATOM 725 O O . ILE A 1 90 ? -8.903 5.426 10.182 1.00 98.12 90 ILE A O 1
ATOM 729 N N . ALA A 1 91 ? -8.542 6.792 8.429 1.00 97.75 91 ALA A N 1
ATOM 730 C CA . ALA A 1 91 ? -9.812 6.536 7.774 1.00 97.75 91 ALA A CA 1
ATOM 731 C C . ALA A 1 91 ? -9.980 5.064 7.381 1.00 97.75 91 ALA A C 1
ATOM 733 O O . ALA A 1 91 ? -11.040 4.493 7.615 1.00 97.75 91 ALA A O 1
ATOM 734 N N . PHE A 1 92 ? -8.918 4.409 6.904 1.00 98.38 92 PHE A N 1
ATOM 735 C CA . PHE A 1 92 ? -8.911 2.973 6.631 1.00 98.38 92 PHE A CA 1
ATOM 736 C C . PHE A 1 92 ? -9.265 2.152 7.874 1.00 98.38 92 PHE A C 1
ATOM 738 O O . PHE A 1 92 ? -10.113 1.265 7.806 1.00 98.38 92 PHE A O 1
ATOM 745 N N . SER A 1 93 ? -8.669 2.461 9.029 1.00 98.31 93 SER A N 1
ATOM 746 C CA . SER A 1 93 ? -8.987 1.745 10.272 1.00 98.31 93 SER A CA 1
ATOM 747 C C . SER A 1 93 ? -10.430 1.971 10.737 1.00 98.31 93 SER A C 1
ATOM 749 O O . SER A 1 93 ? -11.102 1.028 11.156 1.00 98.31 93 SER A O 1
ATOM 751 N N . MET A 1 94 ? -10.930 3.204 10.607 1.00 97.44 94 MET A N 1
ATOM 752 C CA . MET A 1 94 ? -12.300 3.572 10.965 1.00 97.44 94 MET A CA 1
ATOM 753 C C . MET A 1 94 ? -13.332 2.921 10.041 1.00 97.44 94 MET A C 1
ATOM 755 O O . MET A 1 94 ? -14.377 2.483 10.514 1.00 97.44 94 MET A O 1
ATOM 759 N N . ASP A 1 95 ? -13.034 2.839 8.744 1.00 97.25 95 ASP A N 1
ATOM 760 C CA . ASP A 1 95 ? -13.860 2.185 7.731 1.00 97.25 95 ASP A CA 1
ATOM 761 C C . ASP A 1 95 ? -13.999 0.684 8.012 1.00 97.25 95 ASP A C 1
ATOM 763 O O . ASP A 1 95 ? -15.113 0.165 8.077 1.00 97.25 95 ASP A O 1
ATOM 767 N N . ILE A 1 96 ? -12.891 -0.003 8.305 1.00 96.38 96 ILE A N 1
ATOM 768 C CA . ILE A 1 96 ? -12.910 -1.425 8.674 1.00 96.38 96 ILE A CA 1
ATOM 769 C C . ILE A 1 96 ? -13.714 -1.663 9.960 1.00 96.38 96 ILE A C 1
ATOM 771 O O . ILE A 1 96 ? -14.526 -2.589 10.015 1.00 96.38 96 ILE A O 1
ATOM 775 N N . ALA A 1 97 ? -13.550 -0.803 10.969 1.00 95.75 97 ALA A N 1
ATOM 776 C CA . ALA A 1 97 ? -14.267 -0.908 12.238 1.00 95.75 97 ALA A CA 1
ATOM 777 C C . ALA A 1 97 ? -15.696 -0.315 12.205 1.00 95.75 97 ALA A C 1
ATOM 779 O O . ALA A 1 97 ? -16.387 -0.299 13.227 1.00 95.75 97 ALA A O 1
ATOM 780 N N . SER A 1 98 ? -16.177 0.148 11.043 1.00 93.94 98 SER A N 1
ATOM 781 C CA . SER A 1 98 ? -17.456 0.864 10.885 1.00 93.94 98 SER A CA 1
ATOM 782 C C . SER A 1 98 ? -18.711 -0.006 11.020 1.00 93.94 98 SER A C 1
ATOM 784 O O . SER A 1 98 ? -19.822 0.490 10.831 1.00 93.94 98 SER A O 1
ATOM 786 N N . GLN A 1 99 ? -18.563 -1.297 11.332 1.00 90.25 99 GLN A N 1
ATOM 787 C CA . GLN A 1 99 ? -19.665 -2.257 11.411 1.00 90.25 99 GLN A CA 1
ATOM 788 C C . GLN A 1 99 ? -20.462 -2.362 10.100 1.00 90.25 99 GLN A C 1
ATOM 790 O O . GLN A 1 99 ? -21.690 -2.249 10.107 1.00 90.25 99 GLN A O 1
ATOM 795 N N . ASN A 1 100 ? -19.759 -2.587 8.984 1.00 87.56 100 ASN A N 1
ATOM 796 C CA . ASN A 1 100 ? -20.322 -2.614 7.626 1.00 87.56 100 ASN A CA 1
ATOM 797 C C . ASN A 1 100 ? -21.017 -1.295 7.251 1.00 87.56 100 ASN A C 1
ATOM 799 O O . ASN A 1 100 ? -22.136 -1.292 6.745 1.00 87.56 100 ASN A O 1
ATOM 803 N N . GLY A 1 101 ? -20.374 -0.165 7.550 1.00 89.44 101 GLY A N 1
ATOM 804 C CA . GLY A 1 101 ? -20.868 1.157 7.177 1.00 89.44 101 GLY A CA 1
ATOM 805 C C . GLY A 1 101 ? -21.940 1.745 8.098 1.00 89.44 101 GLY A C 1
ATOM 806 O O . GLY A 1 101 ? -22.447 2.824 7.809 1.00 89.44 101 GLY A O 1
ATOM 807 N N . ARG A 1 102 ? -22.288 1.091 9.217 1.00 91.81 102 ARG A N 1
ATOM 808 C CA . ARG A 1 102 ? -23.260 1.641 10.184 1.00 91.81 102 ARG A CA 1
ATOM 809 C C . ARG A 1 102 ? -22.724 2.868 10.920 1.00 91.81 102 ARG A C 1
ATOM 811 O O . ARG A 1 102 ? -23.483 3.789 11.202 1.00 91.81 102 ARG A O 1
ATOM 818 N N . ASN A 1 103 ? -21.425 2.888 11.209 1.00 94.12 103 ASN A N 1
ATOM 819 C CA . ASN A 1 103 ? -20.786 3.933 11.999 1.00 94.12 103 ASN A CA 1
ATOM 820 C C . ASN A 1 103 ? -19.882 4.829 11.137 1.00 94.12 103 ASN A C 1
ATOM 822 O O . ASN A 1 103 ? -19.395 4.431 10.079 1.00 94.12 103 ASN A O 1
ATOM 826 N N . TYR A 1 104 ? -19.640 6.051 11.617 1.00 95.12 104 TYR A N 1
ATOM 827 C CA . TYR A 1 104 ? -18.608 6.984 11.130 1.00 95.12 104 TYR A CA 1
ATOM 828 C C . TYR A 1 104 ? -18.717 7.475 9.672 1.00 95.12 104 TYR A C 1
ATOM 830 O O . TYR A 1 104 ? -17.812 8.163 9.209 1.00 95.12 104 TYR A O 1
ATOM 838 N N . GLN A 1 105 ? -19.813 7.213 8.951 1.00 95.06 105 GLN A N 1
ATOM 839 C CA . GLN A 1 105 ? -19.901 7.567 7.523 1.00 95.06 105 GLN A CA 1
ATOM 840 C C . GLN A 1 105 ? -19.743 9.064 7.247 1.00 95.06 105 GLN A C 1
ATOM 842 O O . GLN A 1 105 ? -19.056 9.429 6.302 1.00 95.06 105 GLN A O 1
ATOM 847 N N . ASN A 1 106 ? -20.286 9.938 8.099 1.00 94.62 106 ASN A N 1
ATOM 848 C CA . ASN A 1 106 ? -20.151 11.385 7.905 1.00 94.62 106 ASN A CA 1
ATOM 849 C C . ASN A 1 106 ? -18.683 11.839 7.926 1.00 94.62 106 ASN A C 1
ATOM 851 O O . ASN A 1 106 ? -18.257 12.593 7.059 1.00 94.62 106 ASN A O 1
ATOM 855 N N . ILE A 1 107 ? -17.895 11.366 8.897 1.00 95.25 107 ILE A N 1
ATOM 856 C CA . ILE A 1 107 ? -16.481 11.745 8.993 1.00 95.25 107 ILE A CA 1
ATOM 857 C C . ILE A 1 107 ? -15.640 11.068 7.910 1.00 95.25 107 ILE A C 1
ATOM 859 O O . ILE A 1 107 ? -14.746 11.706 7.365 1.00 95.25 107 ILE A O 1
ATOM 863 N N . LEU A 1 108 ? -15.954 9.820 7.552 1.00 96.94 108 LEU A N 1
ATOM 864 C CA . LEU A 1 108 ? -15.285 9.120 6.456 1.00 96.94 108 LEU A CA 1
ATOM 865 C C . LEU A 1 108 ? -15.522 9.825 5.116 1.00 96.94 108 LEU A C 1
ATOM 867 O O . LEU A 1 108 ? -14.565 10.055 4.392 1.00 96.94 108 LEU A O 1
ATOM 871 N N . ASN A 1 109 ? -16.750 10.266 4.830 1.00 96.12 109 ASN A N 1
ATOM 872 C CA . ASN A 1 109 ? -17.060 11.009 3.606 1.00 96.12 109 ASN A CA 1
ATOM 873 C C . ASN A 1 109 ? -16.313 12.353 3.544 1.00 96.12 109 ASN A C 1
ATOM 875 O O . ASN A 1 109 ? -15.762 12.693 2.502 1.00 96.12 109 ASN A O 1
ATOM 879 N N . ASN A 1 110 ? -16.216 13.079 4.663 1.00 95.00 110 ASN A N 1
ATOM 880 C CA . ASN A 1 110 ? -15.420 14.311 4.721 1.00 95.00 110 ASN A CA 1
ATOM 881 C C . ASN A 1 110 ? -13.928 14.038 4.468 1.00 95.00 110 ASN A C 1
ATOM 883 O O . ASN A 1 110 ? -13.256 14.813 3.791 1.00 95.00 110 ASN A O 1
ATOM 887 N N . ILE A 1 111 ? -13.393 12.941 5.013 1.00 96.31 111 ILE A N 1
ATOM 888 C CA . ILE A 1 111 ? -12.001 12.546 4.778 1.00 96.31 111 ILE A CA 1
ATOM 889 C C . ILE A 1 111 ? -11.784 12.142 3.313 1.00 96.31 111 ILE A C 1
ATOM 891 O O . ILE A 1 111 ? -10.775 12.539 2.729 1.00 96.31 111 ILE A O 1
ATOM 895 N N . ASP A 1 112 ? -12.727 11.412 2.709 1.00 97.38 112 ASP A N 1
ATOM 896 C CA . ASP A 1 112 ? -12.695 11.054 1.287 1.00 97.38 112 ASP A CA 1
ATOM 897 C C . ASP A 1 112 ? -12.576 12.318 0.422 1.00 97.38 112 ASP A C 1
ATOM 899 O O . ASP A 1 112 ? -11.692 12.400 -0.428 1.00 97.38 112 ASP A O 1
ATOM 903 N N . GLU A 1 113 ? -13.391 13.344 0.688 1.00 95.81 113 GLU A N 1
ATOM 904 C CA . GLU A 1 113 ? -13.333 14.627 -0.024 1.00 95.81 113 GLU A CA 1
ATOM 905 C C . GLU A 1 113 ? -11.983 15.337 0.141 1.00 95.81 113 GLU A C 1
ATOM 907 O O . GLU A 1 113 ? -11.413 15.808 -0.846 1.00 95.81 113 GLU A O 1
ATOM 912 N N . VAL A 1 114 ? -11.434 15.388 1.360 1.00 96.19 114 VAL A N 1
ATOM 913 C CA . VAL A 1 114 ? -10.111 15.985 1.619 1.00 96.19 114 VAL A CA 1
ATOM 914 C C . VAL A 1 114 ? -9.020 15.263 0.827 1.00 96.19 114 VAL A C 1
ATOM 916 O O . VAL A 1 114 ? -8.212 15.912 0.163 1.00 96.19 114 VAL A O 1
ATOM 919 N N . ILE A 1 115 ? -9.013 13.929 0.853 1.00 96.88 115 ILE A N 1
ATOM 920 C CA . ILE A 1 115 ? -8.023 13.112 0.142 1.00 96.88 115 ILE A CA 1
ATOM 921 C C . ILE A 1 115 ? -8.160 13.282 -1.375 1.00 96.88 115 ILE A C 1
ATOM 923 O O . ILE A 1 115 ? -7.155 13.462 -2.063 1.00 96.88 115 ILE A O 1
ATOM 927 N N . VAL A 1 116 ? -9.383 13.240 -1.910 1.00 97.25 116 VAL A N 1
ATOM 928 C CA . VAL A 1 116 ? -9.633 13.417 -3.348 1.00 97.25 116 VAL A CA 1
ATOM 929 C C . VAL A 1 116 ? -9.174 14.800 -3.813 1.00 97.25 116 VAL A C 1
ATOM 931 O O . VAL A 1 116 ? -8.489 14.899 -4.830 1.00 97.25 116 VAL A O 1
ATOM 934 N N . ASN A 1 117 ? -9.481 15.853 -3.053 1.00 95.50 117 ASN A N 1
ATOM 935 C CA . ASN A 1 117 ? -9.051 17.213 -3.375 1.00 95.50 117 ASN A CA 1
ATOM 936 C C . ASN A 1 117 ? -7.524 17.358 -3.338 1.00 95.50 117 ASN A C 1
ATOM 938 O O . ASN A 1 117 ? -6.948 17.992 -4.218 1.00 95.50 117 ASN A O 1
ATOM 942 N N . GLU A 1 118 ? -6.852 16.749 -2.360 1.00 94.62 118 GLU A N 1
ATOM 943 C CA . GLU A 1 118 ? -5.387 16.739 -2.290 1.00 94.62 118 GLU A CA 1
ATOM 944 C C . GLU A 1 118 ? -4.761 16.062 -3.518 1.00 94.62 118 GLU A C 1
ATOM 946 O O . GLU A 1 118 ? -3.800 16.583 -4.089 1.00 94.62 118 GLU A O 1
ATOM 951 N N . ILE A 1 119 ? -5.310 14.918 -3.947 1.00 96.00 119 ILE A N 1
ATOM 952 C CA . ILE A 1 119 ? -4.841 14.212 -5.146 1.00 96.00 119 ILE A CA 1
ATOM 953 C C . ILE A 1 119 ? -4.959 15.124 -6.368 1.00 96.00 119 ILE A C 1
ATOM 955 O O . ILE A 1 119 ? -3.986 15.265 -7.103 1.00 96.00 119 ILE A O 1
ATOM 959 N N . GLU A 1 120 ? -6.116 15.757 -6.577 1.00 93.25 120 GLU A N 1
ATOM 960 C CA . GLU A 1 120 ? -6.339 16.652 -7.721 1.00 93.25 120 GLU A CA 1
ATOM 961 C C . GLU A 1 120 ? -5.392 17.863 -7.685 1.00 93.25 120 GLU A C 1
ATOM 963 O O . GLU A 1 120 ? -4.786 18.197 -8.700 1.00 93.25 120 GLU A O 1
ATOM 968 N N . ASN A 1 121 ? -5.183 18.468 -6.512 1.00 92.25 121 ASN A N 1
ATOM 969 C CA . ASN A 1 121 ? -4.330 19.649 -6.360 1.00 92.25 121 ASN A CA 1
ATOM 970 C C . ASN A 1 121 ? -2.836 19.356 -6.566 1.00 92.25 121 ASN A C 1
ATOM 972 O O . ASN A 1 121 ? -2.104 20.215 -7.056 1.00 92.25 121 ASN A O 1
ATOM 976 N N . LYS A 1 122 ? -2.360 18.169 -6.167 1.00 91.44 122 LYS A N 1
ATOM 977 C CA . LYS A 1 122 ? -0.929 17.823 -6.219 1.00 91.44 122 LYS A CA 1
ATOM 978 C C . LYS A 1 122 ? -0.511 17.049 -7.460 1.00 91.44 122 LYS A C 1
ATOM 980 O O . LYS A 1 122 ? 0.684 17.000 -7.747 1.00 91.44 122 LYS A O 1
ATOM 985 N N . MET A 1 123 ? -1.448 16.447 -8.195 1.00 93.12 123 MET A N 1
ATOM 986 C CA . MET A 1 123 ? -1.116 15.572 -9.324 1.00 93.12 123 MET A CA 1
ATOM 987 C C . MET A 1 123 ? -0.263 16.280 -10.380 1.00 93.12 123 MET A C 1
ATOM 989 O O . MET A 1 123 ? 0.734 15.723 -10.831 1.00 93.12 123 MET A O 1
ATOM 993 N N . ASP A 1 124 ? -0.615 17.515 -10.742 1.00 90.38 124 ASP A N 1
ATOM 994 C CA . ASP A 1 124 ? 0.109 18.256 -11.778 1.00 90.38 124 ASP A CA 1
ATOM 995 C C . ASP A 1 124 ? 1.546 18.576 -11.350 1.00 90.38 124 ASP A C 1
ATOM 997 O O . ASP A 1 124 ? 2.460 18.475 -12.164 1.00 90.38 124 ASP A O 1
ATOM 1001 N N . GLN A 1 125 ? 1.771 18.877 -10.066 1.00 90.94 125 GLN A N 1
ATOM 1002 C CA . GLN A 1 125 ? 3.119 19.048 -9.522 1.00 90.94 125 GLN A CA 1
ATOM 1003 C C . GLN A 1 125 ? 3.899 17.727 -9.551 1.00 90.94 125 GLN A C 1
ATOM 1005 O O . GLN A 1 125 ? 5.029 17.698 -10.034 1.00 90.94 125 GLN A O 1
ATOM 1010 N N . ILE A 1 126 ? 3.293 16.633 -9.076 1.00 91.44 126 ILE A N 1
ATOM 1011 C CA . ILE A 1 126 ? 3.918 15.300 -9.037 1.00 91.44 126 ILE A CA 1
ATOM 1012 C C . ILE A 1 126 ? 4.382 14.870 -10.435 1.00 91.44 126 ILE A C 1
ATOM 1014 O O . ILE A 1 126 ? 5.467 14.313 -10.570 1.00 91.44 126 ILE A O 1
ATOM 1018 N N . LEU A 1 127 ? 3.595 15.163 -11.475 1.00 90.31 127 LEU A N 1
ATOM 1019 C CA . LEU A 1 127 ? 3.920 14.836 -12.867 1.00 90.31 127 LEU A CA 1
ATOM 1020 C C . LEU A 1 127 ? 5.129 15.608 -13.423 1.00 90.31 127 LEU A C 1
ATOM 1022 O O . LEU A 1 127 ? 5.748 15.146 -14.379 1.00 90.31 127 LEU A O 1
ATOM 1026 N N . GLN A 1 128 ? 5.466 16.770 -12.854 1.00 89.44 128 GLN A N 1
ATOM 1027 C CA . GLN A 1 128 ? 6.642 17.561 -13.247 1.00 89.44 128 GLN A CA 1
ATOM 1028 C C . GLN A 1 128 ? 7.893 17.200 -12.439 1.00 89.44 128 GLN A C 1
ATOM 1030 O O . GLN A 1 128 ? 9.008 17.598 -12.789 1.00 89.44 128 GLN A O 1
ATOM 1035 N N . GLU A 1 129 ? 7.728 16.465 -11.340 1.00 90.69 129 GLU A N 1
ATOM 1036 C CA . GLU A 1 129 ? 8.831 16.059 -10.489 1.00 90.69 129 GLU A CA 1
ATOM 1037 C C . GLU A 1 129 ? 9.484 14.761 -10.990 1.00 90.69 129 GLU A C 1
ATOM 1039 O O . GLU A 1 129 ? 8.831 13.869 -11.532 1.00 90.69 129 GLU A O 1
ATOM 1044 N N . PRO A 1 130 ? 10.800 14.602 -10.781 1.00 93.12 130 PRO A N 1
ATOM 1045 C CA . PRO A 1 130 ? 11.466 13.321 -10.961 1.00 93.12 130 PRO A CA 1
ATOM 1046 C C . PRO A 1 130 ? 10.804 12.248 -10.100 1.00 93.12 130 PRO A C 1
ATOM 1048 O O . PRO A 1 130 ? 10.439 12.518 -8.954 1.00 93.12 130 PRO A O 1
ATOM 1051 N N . LEU A 1 131 ? 10.730 11.020 -10.623 1.00 96.44 131 LEU A N 1
ATOM 1052 C CA . LEU A 1 131 ? 10.085 9.911 -9.928 1.00 96.44 131 LEU A CA 1
ATOM 1053 C C . LEU A 1 131 ? 10.589 9.803 -8.481 1.00 96.44 131 LEU A C 1
ATOM 1055 O O . LEU A 1 131 ? 11.793 9.771 -8.211 1.00 96.44 131 LEU A O 1
ATOM 1059 N N . ASN A 1 132 ? 9.652 9.766 -7.542 1.00 96.38 132 ASN A N 1
ATOM 1060 C CA . ASN A 1 132 ? 9.940 9.687 -6.121 1.00 96.38 132 ASN A CA 1
ATOM 1061 C C . ASN A 1 132 ? 9.017 8.639 -5.487 1.00 96.38 132 ASN A C 1
ATOM 1063 O O . ASN A 1 132 ? 7.797 8.779 -5.603 1.00 96.38 132 ASN A O 1
ATOM 1067 N N . PRO A 1 133 ? 9.562 7.611 -4.811 1.00 96.38 133 PRO A N 1
ATOM 1068 C CA . PRO A 1 133 ? 8.775 6.634 -4.065 1.00 96.38 133 PRO A CA 1
ATOM 1069 C C . PRO A 1 133 ? 7.718 7.244 -3.146 1.00 96.38 133 PRO A C 1
ATOM 1071 O O . PRO A 1 133 ? 6.602 6.737 -3.097 1.00 96.38 133 PRO A O 1
ATOM 1074 N N . LEU A 1 134 ? 8.009 8.385 -2.511 1.00 95.88 134 LEU A N 1
ATOM 1075 C CA . LEU A 1 134 ? 7.054 9.088 -1.648 1.00 95.88 134 LEU A CA 1
ATOM 1076 C C . LEU A 1 134 ? 5.768 9.512 -2.371 1.00 95.88 134 LEU A C 1
ATOM 1078 O O . LEU A 1 134 ? 4.750 9.707 -1.714 1.00 95.88 134 LEU A O 1
ATOM 1082 N N . ASN A 1 135 ? 5.799 9.627 -3.701 1.00 96.94 135 ASN A N 1
ATOM 1083 C CA . ASN A 1 135 ? 4.644 10.011 -4.506 1.00 96.94 135 ASN A CA 1
ATOM 1084 C C . ASN A 1 135 ? 3.824 8.797 -4.965 1.00 96.94 135 ASN A C 1
ATOM 1086 O O . ASN A 1 135 ? 2.618 8.920 -5.151 1.00 96.94 135 ASN A O 1
ATOM 1090 N N . TYR A 1 136 ? 4.428 7.620 -5.156 1.00 97.75 136 TYR A N 1
ATOM 1091 C CA . TYR A 1 136 ? 3.726 6.472 -5.750 1.00 97.75 136 TYR A CA 1
ATOM 1092 C C . TYR A 1 136 ? 3.512 5.294 -4.799 1.00 97.75 136 TYR A C 1
ATOM 1094 O O . TYR A 1 136 ? 2.612 4.499 -5.044 1.00 97.75 136 TYR A O 1
ATOM 1102 N N . ASP A 1 137 ? 4.322 5.139 -3.754 1.00 98.38 137 ASP A N 1
ATOM 1103 C CA . ASP A 1 137 ? 4.418 3.878 -3.026 1.00 98.38 137 ASP A CA 1
ATOM 1104 C C . ASP A 1 137 ? 3.223 3.547 -2.108 1.00 98.38 137 ASP A C 1
ATOM 1106 O O . ASP A 1 137 ? 2.251 4.295 -1.991 1.00 98.38 137 ASP A O 1
ATOM 1110 N N . THR A 1 138 ? 3.271 2.367 -1.484 1.00 98.62 138 THR A N 1
ATOM 1111 C CA . THR A 1 138 ? 2.201 1.853 -0.613 1.00 98.62 138 THR A CA 1
ATOM 1112 C C . THR A 1 138 ? 2.206 2.511 0.769 1.00 98.62 138 THR A C 1
ATOM 1114 O O . THR A 1 138 ? 1.169 2.579 1.428 1.00 98.62 138 THR A O 1
ATOM 1117 N N . ILE A 1 139 ? 3.370 2.961 1.240 1.00 98.25 139 ILE A N 1
ATOM 1118 C CA . ILE A 1 139 ? 3.548 3.474 2.602 1.00 98.25 139 ILE A CA 1
ATOM 1119 C C . ILE A 1 139 ? 3.093 4.929 2.690 1.00 98.25 139 ILE A C 1
ATOM 1121 O O . ILE A 1 139 ? 2.216 5.264 3.490 1.00 98.25 139 ILE A O 1
ATOM 1125 N N . SER A 1 140 ? 3.684 5.762 1.841 1.00 97.00 140 SER A N 1
ATOM 1126 C CA . SER A 1 140 ? 3.574 7.216 1.824 1.00 97.00 140 SER A CA 1
ATOM 1127 C C . SER A 1 140 ? 2.771 7.729 0.629 1.00 97.00 140 SER A C 1
ATOM 1129 O O . SER A 1 140 ? 2.083 8.741 0.751 1.00 97.00 140 SER A O 1
ATOM 1131 N N . GLY A 1 141 ? 2.863 7.040 -0.508 1.00 97.62 141 GLY A N 1
ATOM 1132 C CA . GLY A 1 141 ? 2.388 7.538 -1.790 1.00 97.62 141 GLY A CA 1
ATOM 1133 C C . GLY A 1 141 ? 0.965 7.148 -2.181 1.00 97.62 141 GLY A C 1
ATOM 1134 O O . GLY A 1 141 ? 0.151 6.633 -1.405 1.00 97.62 141 GLY A O 1
ATOM 1135 N N . LEU A 1 142 ? 0.669 7.423 -3.454 1.00 98.50 142 LEU A N 1
ATOM 1136 C CA . LEU A 1 142 ? -0.653 7.258 -4.048 1.00 98.50 142 LEU A CA 1
ATOM 1137 C C . LEU A 1 142 ? -1.146 5.806 -4.075 1.00 98.50 142 LEU A C 1
ATOM 1139 O O . LEU A 1 142 ? -2.358 5.604 -4.099 1.00 98.50 142 LEU A O 1
ATOM 1143 N N . ALA A 1 143 ? -0.275 4.789 -4.038 1.00 98.75 143 ALA A N 1
ATOM 1144 C CA . ALA A 1 143 ? -0.740 3.401 -3.981 1.00 98.75 143 ALA A CA 1
ATOM 1145 C C . ALA A 1 143 ? -1.403 3.084 -2.633 1.00 98.75 143 ALA A C 1
ATOM 1147 O O . ALA A 1 143 ? -2.454 2.443 -2.593 1.00 98.75 143 ALA A O 1
ATOM 1148 N N . GLY A 1 144 ? -0.843 3.582 -1.527 1.00 98.69 144 GLY A N 1
ATOM 1149 C CA . GLY A 1 144 ? -1.455 3.444 -0.204 1.00 98.69 144 GLY A CA 1
ATOM 1150 C C . GLY A 1 144 ? -2.768 4.217 -0.096 1.00 98.69 144 GLY A C 1
ATOM 1151 O O . GLY A 1 144 ? -3.785 3.679 0.345 1.00 98.69 144 GLY A O 1
ATOM 1152 N N . ILE A 1 145 ? -2.761 5.470 -0.555 1.00 98.69 145 ILE A N 1
ATOM 1153 C CA . ILE A 1 145 ? -3.948 6.337 -0.558 1.00 98.69 145 ILE A CA 1
ATOM 1154 C C . ILE A 1 145 ? -5.060 5.717 -1.413 1.00 98.69 145 ILE A C 1
ATOM 1156 O O . ILE A 1 145 ? -6.192 5.550 -0.961 1.00 98.69 145 ILE A O 1
ATOM 1160 N N . GLY A 1 146 ? -4.729 5.294 -2.633 1.00 98.62 146 GLY A N 1
ATOM 1161 C CA . GLY A 1 146 ? -5.669 4.637 -3.529 1.00 98.62 146 GLY A CA 1
ATOM 1162 C C . GLY A 1 146 ? -6.189 3.314 -2.967 1.00 98.62 146 GLY A C 1
ATOM 1163 O O . GLY A 1 146 ? -7.358 2.994 -3.155 1.00 98.62 146 GLY A O 1
ATOM 1164 N N . ARG A 1 147 ? -5.389 2.566 -2.195 1.00 98.50 147 ARG A N 1
ATOM 1165 C CA . ARG A 1 147 ? -5.883 1.357 -1.524 1.00 98.50 147 ARG A CA 1
ATOM 1166 C C . ARG A 1 147 ? -7.006 1.672 -0.537 1.00 98.50 147 ARG A C 1
ATOM 1168 O O . ARG A 1 147 ? -7.957 0.893 -0.489 1.00 98.50 147 ARG A O 1
ATOM 1175 N N . TYR A 1 148 ? -6.917 2.773 0.212 1.00 98.56 148 TYR A N 1
ATOM 1176 C CA . TYR A 1 148 ? -8.015 3.238 1.063 1.00 98.56 148 TYR A CA 1
ATOM 1177 C C . TYR A 1 148 ? -9.234 3.643 0.226 1.00 98.56 148 TYR A C 1
ATOM 1179 O O . TYR A 1 148 ? -10.314 3.096 0.436 1.00 98.56 148 TYR A O 1
ATOM 1187 N N . LEU A 1 149 ? -9.058 4.511 -0.777 1.00 98.56 149 LEU A N 1
ATOM 1188 C CA . LEU A 1 149 ? -10.169 4.966 -1.624 1.00 98.56 149 LEU A CA 1
ATOM 1189 C C . LEU A 1 149 ? -10.897 3.801 -2.305 1.00 98.56 149 LEU A C 1
ATOM 1191 O O . LEU A 1 149 ? -12.121 3.823 -2.406 1.00 98.56 149 LEU A O 1
ATOM 1195 N N . LEU A 1 150 ? -10.166 2.754 -2.708 1.00 98.50 150 LEU A N 1
ATOM 1196 C CA . LEU A 1 150 ? -10.729 1.540 -3.298 1.00 98.50 150 LEU A CA 1
ATOM 1197 C C . LEU A 1 150 ? -11.703 0.809 -2.360 1.00 98.50 150 LEU A C 1
ATOM 1199 O O . LEU A 1 150 ? -12.664 0.223 -2.845 1.00 98.50 150 LEU A O 1
ATOM 1203 N N . ASN A 1 151 ? -11.504 0.846 -1.035 1.00 95.69 151 ASN A N 1
ATOM 1204 C CA . ASN A 1 151 ? -12.476 0.267 -0.093 1.00 95.69 151 ASN A CA 1
ATOM 1205 C C . ASN A 1 151 ? -13.814 1.014 -0.099 1.00 95.69 151 ASN A C 1
ATOM 1207 O O . ASN A 1 151 ? -14.836 0.433 0.250 1.00 95.69 151 ASN A O 1
ATOM 1211 N N . ARG A 1 152 ? -13.808 2.291 -0.490 1.00 96.06 152 ARG A N 1
ATOM 1212 C CA . ARG A 1 152 ? -14.952 3.198 -0.366 1.00 96.06 152 ARG A CA 1
ATOM 1213 C C . ARG A 1 152 ? -15.548 3.620 -1.707 1.00 96.06 152 ARG A C 1
ATOM 1215 O O . ARG A 1 152 ? -16.281 4.605 -1.780 1.00 96.06 152 ARG A O 1
ATOM 1222 N N . VAL A 1 153 ? -15.258 2.893 -2.784 1.00 95.62 153 VAL A N 1
ATOM 1223 C CA . VAL A 1 153 ? -15.752 3.225 -4.137 1.00 95.62 153 VAL A CA 1
ATOM 1224 C C . VAL A 1 153 ? -17.263 3.091 -4.278 1.00 95.62 153 VAL A C 1
ATOM 1226 O O . VAL A 1 153 ? -17.863 3.863 -5.019 1.00 95.62 153 VAL A O 1
ATOM 1229 N N . ASP A 1 154 ? -17.878 2.174 -3.529 1.00 92.56 154 ASP A N 1
ATOM 1230 C CA . ASP A 1 154 ? -19.333 1.978 -3.530 1.00 92.56 154 ASP A CA 1
ATOM 1231 C C . ASP A 1 154 ? -20.073 3.057 -2.720 1.00 92.56 154 ASP A C 1
ATOM 1233 O O . ASP A 1 154 ? -21.290 3.191 -2.826 1.00 92.56 154 ASP A O 1
ATOM 1237 N N . VAL A 1 155 ? -19.346 3.837 -1.909 1.00 88.94 155 VAL A N 1
ATOM 1238 C CA . VAL A 1 155 ? -19.919 4.887 -1.054 1.00 88.94 155 VAL A CA 1
ATOM 1239 C C . VAL A 1 155 ? -19.805 6.265 -1.700 1.00 88.94 155 VAL A C 1
ATOM 1241 O O . VAL A 1 155 ? -20.728 7.070 -1.586 1.00 88.94 155 VAL A O 1
ATOM 1244 N N . ASN A 1 156 ? -18.698 6.545 -2.395 1.00 86.50 156 ASN A N 1
ATOM 1245 C CA . ASN A 1 156 ? -18.454 7.848 -3.003 1.00 86.50 156 ASN A CA 1
ATOM 1246 C C . ASN A 1 156 ? -17.887 7.724 -4.426 1.00 86.50 156 ASN A C 1
ATOM 1248 O O . ASN A 1 156 ? -16.756 7.285 -4.636 1.00 86.50 156 ASN A O 1
ATOM 1252 N N . ALA A 1 157 ? -18.658 8.176 -5.417 1.00 89.31 157 ALA A N 1
ATOM 1253 C CA . ALA A 1 157 ? -18.280 8.100 -6.827 1.00 89.31 157 ALA A CA 1
ATOM 1254 C C . ALA A 1 157 ? -17.032 8.937 -7.176 1.00 89.31 157 ALA A C 1
ATOM 1256 O O . ALA A 1 157 ? -16.340 8.625 -8.150 1.00 89.31 157 ALA A O 1
ATOM 1257 N N . THR A 1 158 ? -16.699 9.973 -6.393 1.00 94.75 158 THR A N 1
ATOM 1258 C CA . THR A 1 158 ? -15.478 10.766 -6.619 1.00 94.75 158 THR A CA 1
ATOM 1259 C C . THR A 1 158 ? -14.210 9.937 -6.390 1.00 94.75 158 THR A C 1
ATOM 1261 O O . THR A 1 158 ? -13.212 10.154 -7.084 1.00 94.75 158 THR A O 1
ATOM 1264 N N . ASN A 1 159 ? -14.274 8.905 -5.538 1.00 97.12 159 ASN A N 1
ATOM 1265 C CA . ASN A 1 159 ? -13.175 7.965 -5.305 1.00 97.12 159 ASN A CA 1
ATOM 1266 C C . ASN A 1 159 ? -12.783 7.241 -6.600 1.00 97.12 159 ASN A C 1
ATOM 1268 O O . ASN A 1 159 ? -11.599 7.083 -6.889 1.00 97.12 159 ASN A O 1
ATOM 1272 N N . VAL A 1 160 ? -13.757 6.868 -7.441 1.00 97.62 160 VAL A N 1
ATOM 1273 C CA . VAL A 1 160 ? -13.497 6.220 -8.740 1.00 97.62 160 VAL A CA 1
ATOM 1274 C C . VAL A 1 160 ? -12.719 7.148 -9.675 1.00 97.62 160 VAL A C 1
ATOM 1276 O O . VAL A 1 160 ? -11.794 6.704 -10.360 1.00 97.62 160 VAL A O 1
ATOM 1279 N N . LYS A 1 161 ? -13.062 8.443 -9.703 1.00 96.19 161 LYS A N 1
ATOM 1280 C CA . LYS A 1 161 ? -12.349 9.438 -10.517 1.00 96.19 161 LYS A CA 1
ATOM 1281 C C . LYS A 1 161 ? -10.898 9.589 -10.048 1.00 96.19 161 LYS A C 1
ATOM 1283 O O . LYS A 1 161 ? -9.989 9.501 -10.874 1.00 96.19 161 LYS A O 1
ATOM 1288 N N . ALA A 1 162 ? -10.683 9.743 -8.741 1.00 97.94 162 ALA A N 1
ATOM 1289 C CA . ALA A 1 162 ? -9.345 9.847 -8.158 1.00 97.94 162 ALA A CA 1
ATOM 1290 C C . ALA A 1 162 ? -8.502 8.592 -8.436 1.00 97.94 162 ALA A C 1
ATOM 1292 O O . ALA A 1 162 ? -7.355 8.698 -8.873 1.00 97.94 162 ALA A O 1
ATOM 1293 N N . LEU A 1 163 ? -9.088 7.399 -8.293 1.00 98.62 163 LEU A N 1
ATOM 1294 C CA . LEU A 1 163 ? -8.423 6.138 -8.625 1.00 98.62 163 LEU A CA 1
ATOM 1295 C C . LEU A 1 163 ? -8.004 6.088 -10.093 1.00 98.62 163 LEU A C 1
ATOM 1297 O O . LEU A 1 163 ? -6.850 5.790 -10.373 1.00 98.62 163 LEU A O 1
ATOM 1301 N N . LYS A 1 164 ? -8.880 6.440 -11.042 1.00 98.19 164 LYS A N 1
ATOM 1302 C CA . LYS A 1 164 ? -8.516 6.474 -12.471 1.00 98.19 164 LYS A CA 1
ATOM 1303 C C . LYS A 1 164 ? -7.362 7.438 -12.761 1.00 98.19 164 LYS A C 1
ATOM 1305 O O . LYS A 1 164 ? -6.517 7.128 -13.604 1.00 98.19 164 LYS A O 1
ATOM 1310 N N . ARG A 1 165 ? -7.283 8.571 -12.055 1.00 97.69 165 ARG A N 1
ATOM 1311 C CA . ARG A 1 165 ? -6.146 9.500 -12.154 1.00 97.69 165 ARG A CA 1
ATOM 1312 C C . ARG A 1 165 ? -4.855 8.855 -11.636 1.00 97.69 165 ARG A C 1
ATOM 1314 O O . ARG A 1 165 ? -3.854 8.892 -12.344 1.00 97.69 165 ARG A O 1
ATOM 1321 N N . ILE A 1 166 ? -4.903 8.184 -10.482 1.00 98.56 166 ILE A N 1
ATOM 1322 C CA . ILE A 1 166 ? -3.773 7.416 -9.924 1.00 98.56 166 ILE A CA 1
ATOM 1323 C C . ILE A 1 166 ? -3.312 6.317 -10.896 1.00 98.56 166 ILE A C 1
ATOM 1325 O O . ILE A 1 166 ? -2.122 6.204 -11.177 1.00 98.56 166 ILE A O 1
ATOM 1329 N N . LEU A 1 167 ? -4.241 5.538 -11.463 1.00 98.75 167 LEU A N 1
ATOM 1330 C CA . LEU A 1 167 ? -3.912 4.488 -12.435 1.00 98.75 167 LEU A CA 1
ATOM 1331 C C . LEU A 1 167 ? -3.259 5.062 -13.696 1.00 98.75 167 LEU A C 1
ATOM 1333 O O . LEU A 1 167 ? -2.326 4.469 -14.236 1.00 98.75 167 LEU A O 1
ATOM 1337 N N . THR A 1 168 ? -3.737 6.221 -14.156 1.00 98.19 168 THR A N 1
ATOM 1338 C CA . THR A 1 168 ? -3.153 6.917 -15.310 1.00 98.19 168 THR A CA 1
ATOM 1339 C C . THR A 1 168 ? -1.715 7.332 -15.011 1.00 98.19 168 THR A C 1
ATOM 1341 O O . THR A 1 168 ? -0.839 7.047 -15.819 1.00 98.19 168 THR A O 1
ATOM 1344 N N . TYR A 1 169 ? -1.454 7.889 -13.824 1.00 98.00 169 TYR A N 1
ATOM 1345 C CA . TYR A 1 169 ? -0.100 8.227 -13.384 1.00 98.00 169 TYR A CA 1
ATOM 1346 C C . TYR A 1 169 ? 0.822 6.998 -13.342 1.00 98.00 169 TYR A C 1
ATOM 1348 O O . TYR A 1 169 ? 1.937 7.045 -13.853 1.00 98.00 169 TYR A O 1
ATOM 1356 N N . PHE A 1 170 ? 0.358 5.862 -12.813 1.00 98.56 170 PHE A N 1
ATOM 1357 C CA . PHE A 1 170 ? 1.158 4.630 -12.792 1.00 98.56 170 PHE A CA 1
ATOM 1358 C C . PHE A 1 170 ? 1.463 4.089 -14.190 1.00 98.56 170 PHE A C 1
ATOM 1360 O O . PHE A 1 170 ? 2.587 3.653 -14.443 1.00 98.56 170 PHE A O 1
ATOM 1367 N N . LYS A 1 171 ? 0.494 4.163 -15.110 1.00 98.00 171 LYS A N 1
ATOM 1368 C CA . LYS A 1 171 ? 0.717 3.856 -16.528 1.00 98.00 171 LYS A CA 1
ATOM 1369 C C . LYS A 1 171 ? 1.779 4.785 -17.124 1.00 98.00 171 LYS A C 1
ATOM 1371 O O . LYS A 1 171 ? 2.699 4.302 -17.778 1.00 98.00 171 LYS A O 1
ATOM 1376 N N . ASP A 1 172 ? 1.677 6.092 -16.884 1.00 96.69 172 ASP A N 1
ATOM 1377 C CA . ASP A 1 172 ? 2.628 7.073 -17.416 1.00 96.69 172 ASP A CA 1
ATOM 1378 C C . ASP A 1 172 ? 4.053 6.824 -16.883 1.00 96.69 172 ASP A C 1
ATOM 1380 O O . ASP A 1 172 ? 5.009 6.899 -17.652 1.00 96.69 172 ASP A O 1
ATOM 1384 N N . ILE A 1 173 ? 4.213 6.423 -15.612 1.00 97.44 173 ILE A N 1
ATOM 1385 C CA . ILE A 1 173 ? 5.512 5.983 -15.067 1.00 97.44 173 ILE A CA 1
ATOM 1386 C C . ILE A 1 173 ? 6.027 4.752 -15.819 1.00 97.44 173 ILE A C 1
ATOM 1388 O O . ILE A 1 173 ? 7.170 4.745 -16.284 1.00 97.44 173 ILE A O 1
ATOM 1392 N N . GLN A 1 174 ? 5.195 3.712 -15.932 1.00 97.44 174 GLN A N 1
ATOM 1393 C 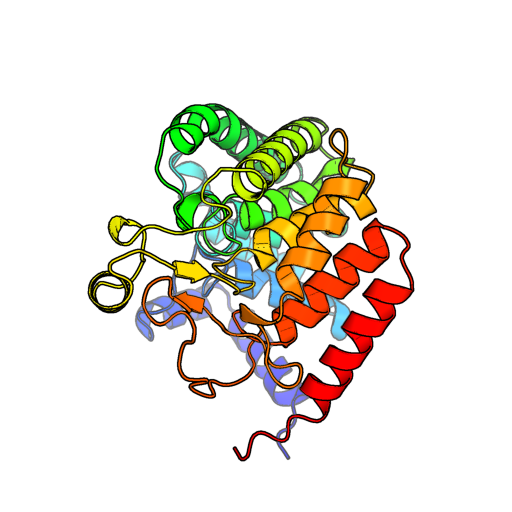CA . GLN A 1 174 ? 5.569 2.434 -16.537 1.00 97.44 174 GLN A CA 1
ATOM 1394 C C . GLN A 1 174 ? 6.008 2.580 -17.996 1.00 97.44 174 GLN A C 1
ATOM 1396 O O . GLN A 1 174 ? 6.957 1.916 -18.411 1.00 97.44 174 GLN A O 1
ATOM 1401 N N . HIS A 1 175 ? 5.340 3.439 -18.765 1.00 96.62 175 HIS A N 1
ATOM 1402 C CA . HIS A 1 175 ? 5.616 3.650 -20.189 1.00 96.62 175 HIS A CA 1
ATOM 1403 C C . HIS A 1 175 ? 6.502 4.873 -20.472 1.00 96.62 175 HIS A C 1
ATOM 1405 O O . HIS A 1 175 ? 6.698 5.236 -21.631 1.00 96.62 175 HIS A O 1
ATOM 1411 N N . SER A 1 176 ? 7.071 5.498 -19.438 1.00 95.56 176 SER A N 1
ATOM 1412 C CA . SER A 1 176 ? 8.080 6.548 -19.603 1.00 95.56 176 SER A CA 1
ATOM 1413 C C . SER A 1 176 ? 9.407 5.991 -20.138 1.00 95.56 176 SER A C 1
ATOM 1415 O O . SER A 1 176 ? 9.710 4.805 -19.997 1.00 95.56 176 SER A O 1
ATOM 1417 N N . GLN A 1 177 ? 10.249 6.870 -20.697 1.00 91.38 177 GLN A N 1
ATOM 1418 C CA . GLN A 1 177 ? 11.584 6.507 -21.195 1.00 91.38 177 GLN A CA 1
ATOM 1419 C C . GLN A 1 177 ? 12.460 5.836 -20.120 1.00 91.38 177 GLN A C 1
ATOM 1421 O O . GLN A 1 177 ? 13.240 4.942 -20.432 1.00 91.38 177 GLN A O 1
ATOM 1426 N N . ASN A 1 178 ? 12.298 6.243 -18.859 1.00 90.75 178 ASN A N 1
ATOM 1427 C CA . ASN A 1 178 ? 13.068 5.757 -17.716 1.00 90.75 178 ASN A CA 1
ATOM 1428 C C . ASN A 1 178 ? 12.208 4.870 -16.798 1.00 90.75 178 ASN A C 1
ATOM 1430 O O . ASN A 1 178 ? 12.309 4.991 -15.582 1.00 90.75 178 ASN A O 1
ATOM 1434 N N . SER A 1 179 ? 11.319 4.045 -17.365 1.00 94.06 179 SER A N 1
ATOM 1435 C CA . SER A 1 179 ? 10.369 3.157 -16.668 1.00 94.06 179 SER A CA 1
ATOM 1436 C C . SER A 1 179 ? 10.788 2.744 -15.244 1.00 94.06 179 SER A C 1
ATOM 1438 O O . SER A 1 179 ? 11.732 1.977 -15.054 1.00 94.06 179 SER A O 1
ATOM 1440 N N . TRP A 1 180 ? 10.077 3.262 -14.233 1.00 97.69 180 TRP A N 1
ATOM 1441 C CA . TRP A 1 180 ? 10.288 2.989 -12.797 1.00 97.69 180 TRP A CA 1
ATOM 1442 C C . TRP A 1 180 ? 11.686 3.289 -12.219 1.00 97.69 180 TRP A C 1
ATOM 1444 O O . TRP A 1 180 ? 11.965 2.918 -11.075 1.00 97.69 180 TRP A O 1
ATOM 1454 N N . VAL A 1 181 ? 12.559 3.985 -12.948 1.00 97.12 181 VAL A N 1
ATOM 1455 C CA . VAL A 1 181 ? 13.873 4.406 -12.451 1.00 97.12 181 VAL A CA 1
ATOM 1456 C C . VAL A 1 181 ? 13.709 5.539 -11.444 1.00 97.12 181 VAL A C 1
ATOM 1458 O O . VAL A 1 181 ? 13.287 6.649 -11.770 1.00 97.12 181 VAL A O 1
ATOM 1461 N N . VAL A 1 182 ? 14.099 5.265 -10.204 1.00 97.19 182 VAL A N 1
ATOM 1462 C CA . VAL A 1 182 ? 14.193 6.240 -9.124 1.00 97.19 182 VAL A CA 1
ATOM 1463 C C . VAL A 1 182 ? 15.592 6.862 -9.150 1.00 97.19 182 VAL A C 1
ATOM 1465 O O . VAL A 1 182 ? 16.578 6.170 -8.873 1.00 97.19 182 VAL A O 1
ATOM 1468 N N . PRO A 1 183 ? 15.723 8.167 -9.444 1.00 96.69 183 PRO A N 1
ATOM 1469 C CA . PRO A 1 183 ? 17.018 8.823 -9.526 1.00 96.69 183 PRO A CA 1
ATOM 1470 C C . PRO A 1 183 ? 17.680 8.923 -8.148 1.00 96.69 183 PRO A C 1
ATOM 1472 O O . PRO A 1 183 ? 17.008 8.959 -7.113 1.00 96.69 183 PRO A O 1
ATOM 1475 N N . GLN A 1 184 ? 19.006 9.066 -8.136 1.00 95.94 184 GLN A N 1
ATOM 1476 C CA . GLN A 1 184 ? 19.826 9.202 -6.927 1.00 95.94 184 GLN A CA 1
ATOM 1477 C C . GLN A 1 184 ? 19.234 10.180 -5.901 1.00 95.94 184 GLN A C 1
ATOM 1479 O O . GLN A 1 184 ? 19.104 9.865 -4.721 1.00 95.94 184 GLN A O 1
ATOM 1484 N N . LYS A 1 185 ? 18.829 11.378 -6.336 1.00 95.94 185 LYS A N 1
ATOM 1485 C CA . LYS A 1 185 ? 18.317 12.424 -5.435 1.00 95.94 185 LYS A CA 1
ATOM 1486 C C . LYS A 1 185 ? 17.026 12.039 -4.702 1.00 95.94 185 LYS A C 1
ATOM 1488 O O . LYS A 1 185 ? 16.811 12.542 -3.595 1.00 95.94 185 LYS A O 1
ATOM 1493 N N . SER A 1 186 ? 16.234 11.140 -5.289 1.00 96.56 186 SER A N 1
ATOM 1494 C CA . SER A 1 186 ? 14.954 10.651 -4.767 1.00 96.56 186 SER A CA 1
ATOM 1495 C C . SER A 1 186 ? 15.093 9.417 -3.867 1.00 96.56 186 SER A C 1
ATOM 1497 O O . SER A 1 186 ? 14.093 8.956 -3.324 1.00 96.56 186 SER A O 1
ATOM 1499 N N . GLN A 1 187 ? 16.301 8.872 -3.672 1.00 94.44 187 GLN A N 1
ATOM 1500 C CA . GLN A 1 187 ? 16.506 7.787 -2.708 1.00 94.44 187 GLN A CA 1
ATOM 1501 C C . GLN A 1 187 ? 16.222 8.273 -1.278 1.00 94.44 187 GLN A C 1
ATOM 1503 O O . GLN A 1 187 ? 16.552 9.406 -0.922 1.00 94.44 187 GLN A O 1
ATOM 1508 N N . PHE A 1 188 ? 15.649 7.414 -0.436 1.00 90.25 188 PHE A N 1
ATOM 1509 C CA . PHE A 1 188 ? 15.292 7.775 0.940 1.00 90.25 188 PHE A CA 1
ATOM 1510 C C . PHE A 1 188 ? 16.523 8.020 1.819 1.00 90.25 188 PHE A C 1
ATOM 1512 O O . PHE A 1 188 ? 16.665 9.075 2.437 1.00 90.25 188 PHE A O 1
ATOM 1519 N N . LEU A 1 189 ? 17.418 7.030 1.878 1.00 91.62 189 LEU A N 1
ATOM 1520 C CA . LEU A 1 189 ? 18.557 7.027 2.790 1.00 91.62 189 LEU A CA 1
ATOM 1521 C C . LEU A 1 189 ? 19.770 7.686 2.144 1.00 91.62 189 LEU A C 1
ATOM 1523 O O . LEU A 1 189 ? 20.035 7.511 0.956 1.00 91.62 189 LEU A O 1
ATOM 1527 N N . LYS A 1 190 ? 20.577 8.396 2.939 1.00 93.56 190 LYS A N 1
ATOM 1528 C CA . LYS A 1 190 ? 21.834 8.977 2.446 1.00 93.56 190 LYS A CA 1
ATOM 1529 C C . LYS A 1 190 ? 22.801 7.903 1.930 1.00 93.56 190 LYS A C 1
ATOM 1531 O O . LYS A 1 190 ? 23.485 8.148 0.943 1.00 93.56 190 LYS A O 1
ATOM 1536 N N . SER A 1 191 ? 22.817 6.722 2.551 1.00 92.12 191 SER A N 1
ATOM 1537 C CA . SER A 1 191 ? 23.562 5.553 2.067 1.00 92.12 191 SER A CA 1
ATOM 1538 C C . SER A 1 191 ? 23.114 5.135 0.668 1.00 92.12 191 SER A C 1
ATOM 1540 O O . SER A 1 191 ? 23.953 4.950 -0.205 1.00 92.12 191 SER A O 1
ATOM 1542 N N . ASP A 1 192 ? 21.802 5.079 0.432 1.00 91.88 192 ASP A N 1
ATOM 1543 C CA . ASP A 1 192 ? 21.228 4.712 -0.863 1.00 91.88 192 ASP A CA 1
ATOM 1544 C C . ASP A 1 192 ? 21.558 5.763 -1.926 1.00 91.88 192 ASP A C 1
ATOM 1546 O O . ASP A 1 192 ? 21.907 5.406 -3.044 1.00 91.88 192 ASP A O 1
ATOM 1550 N N . LYS A 1 193 ? 21.534 7.057 -1.571 1.00 94.44 193 LYS A N 1
ATOM 1551 C CA . LYS A 1 193 ? 21.996 8.138 -2.462 1.00 94.44 193 LYS A CA 1
ATOM 1552 C C . LYS A 1 193 ? 23.463 7.964 -2.852 1.00 94.44 193 LYS A C 1
ATOM 1554 O O . LYS A 1 193 ? 23.834 8.256 -3.980 1.00 94.44 193 LYS A O 1
ATOM 1559 N N . ASN A 1 194 ? 24.310 7.536 -1.922 1.00 92.31 194 ASN A N 1
ATOM 1560 C CA . ASN A 1 194 ? 25.730 7.337 -2.200 1.00 92.31 194 ASN A CA 1
ATOM 1561 C C . ASN A 1 194 ? 25.988 6.060 -3.018 1.00 92.31 194 ASN A C 1
ATOM 1563 O O . ASN A 1 194 ? 26.996 5.993 -3.709 1.00 92.31 194 ASN A O 1
ATOM 1567 N N . TYR A 1 195 ? 25.102 5.065 -2.923 1.00 90.31 195 TYR A N 1
ATOM 1568 C CA . TYR A 1 195 ? 25.244 3.774 -3.593 1.00 90.31 195 TYR A CA 1
ATOM 1569 C C . TYR A 1 195 ? 24.641 3.767 -5.005 1.00 90.31 195 TYR A C 1
ATOM 1571 O O . TYR A 1 195 ? 25.324 3.437 -5.965 1.00 90.31 195 TYR A O 1
ATOM 1579 N N . PHE A 1 196 ? 23.380 4.182 -5.150 1.00 92.56 196 PHE A N 1
ATOM 1580 C CA . PHE A 1 196 ? 22.663 4.216 -6.427 1.00 92.56 196 PHE A CA 1
ATOM 1581 C C . PHE A 1 196 ? 22.912 5.546 -7.148 1.00 92.56 196 PHE A C 1
ATOM 1583 O O . PHE A 1 196 ? 22.006 6.377 -7.260 1.00 92.56 196 PHE A O 1
ATOM 1590 N N . THR A 1 197 ? 24.149 5.791 -7.595 1.00 93.38 197 THR A N 1
ATOM 1591 C CA . THR A 1 197 ? 24.528 7.098 -8.163 1.00 93.38 197 THR A CA 1
ATOM 1592 C C . THR A 1 197 ? 23.847 7.401 -9.498 1.00 93.38 197 THR A C 1
ATOM 1594 O O . THR A 1 197 ? 23.494 8.553 -9.722 1.00 93.38 197 THR A O 1
ATOM 1597 N N . GLU A 1 198 ? 23.540 6.383 -10.308 1.00 93.06 198 GLU A N 1
ATOM 1598 C CA . GLU A 1 198 ? 22.696 6.521 -11.512 1.00 93.06 198 GLU A CA 1
ATOM 1599 C C . GLU A 1 198 ? 21.207 6.232 -11.237 1.00 93.06 198 GLU A C 1
ATOM 1601 O O . GLU A 1 198 ? 20.365 6.319 -12.126 1.00 93.06 198 GLU A O 1
ATOM 1606 N N . GLY A 1 199 ? 20.849 5.939 -9.984 1.00 94.38 199 GLY A N 1
ATOM 1607 C CA . GLY A 1 199 ? 19.504 5.532 -9.588 1.00 94.38 199 GLY A CA 1
ATOM 1608 C C . GLY A 1 199 ? 19.289 4.019 -9.603 1.00 94.38 199 GLY A C 1
ATOM 1609 O O . GLY A 1 199 ? 20.207 3.227 -9.810 1.00 94.38 199 GLY A O 1
ATOM 1610 N N . ASN A 1 200 ? 18.059 3.611 -9.305 1.00 95.12 200 ASN A N 1
ATOM 1611 C CA . ASN A 1 200 ? 17.684 2.205 -9.220 1.00 95.12 200 ASN A CA 1
ATOM 1612 C C . ASN A 1 200 ? 16.229 1.982 -9.634 1.00 95.12 200 ASN A C 1
ATOM 1614 O O . ASN A 1 200 ? 15.424 2.907 -9.634 1.00 95.12 200 ASN A O 1
ATOM 1618 N N . ILE A 1 201 ? 15.865 0.731 -9.892 1.00 95.62 201 ILE A N 1
ATOM 1619 C CA . ILE A 1 201 ? 14.463 0.306 -9.919 1.00 95.62 201 ILE A CA 1
ATOM 1620 C C . ILE A 1 201 ? 14.168 -0.377 -8.587 1.00 95.62 201 ILE A C 1
ATOM 1622 O O . ILE A 1 201 ? 14.839 -1.337 -8.199 1.00 95.62 201 ILE A O 1
ATOM 1626 N N . ASN A 1 202 ? 13.169 0.125 -7.863 1.00 95.38 202 ASN A N 1
ATOM 1627 C CA . ASN A 1 202 ? 12.725 -0.467 -6.607 1.00 95.38 202 ASN A CA 1
ATOM 1628 C C . ASN A 1 202 ? 11.644 -1.524 -6.882 1.00 95.38 202 ASN A C 1
ATOM 1630 O O . ASN A 1 202 ? 10.553 -1.188 -7.336 1.00 95.38 202 ASN A O 1
ATOM 1634 N N . LEU A 1 203 ? 11.943 -2.792 -6.588 1.00 94.44 203 LEU A N 1
ATOM 1635 C CA . LEU A 1 203 ? 11.077 -3.952 -6.842 1.00 94.44 203 LEU A CA 1
ATOM 1636 C C . LEU A 1 203 ? 10.270 -4.371 -5.599 1.00 94.44 203 LEU A C 1
ATOM 1638 O O . LEU A 1 203 ? 9.703 -5.458 -5.555 1.00 94.44 203 LEU A O 1
ATOM 1642 N N . GLY A 1 204 ? 10.225 -3.535 -4.559 1.00 95.06 204 GLY A N 1
ATOM 1643 C CA . GLY A 1 204 ? 9.456 -3.801 -3.345 1.00 95.06 204 GLY A CA 1
ATOM 1644 C C . GLY A 1 204 ? 7.951 -3.573 -3.506 1.00 95.06 204 GLY A C 1
ATOM 1645 O O . GLY A 1 204 ? 7.504 -2.788 -4.339 1.00 95.06 204 GLY A O 1
ATOM 1646 N N . LEU A 1 205 ? 7.161 -4.210 -2.640 1.00 97.69 205 LEU A N 1
ATOM 1647 C CA . LEU A 1 205 ? 5.723 -3.948 -2.499 1.00 97.69 205 LEU A CA 1
ATOM 1648 C C . LEU A 1 205 ? 5.452 -2.704 -1.643 1.00 97.69 205 LEU A C 1
ATOM 1650 O O . LEU A 1 205 ? 4.504 -1.967 -1.902 1.00 97.69 205 LEU A O 1
ATOM 1654 N N . ALA A 1 206 ? 6.297 -2.444 -0.641 1.00 97.12 206 ALA A N 1
ATOM 1655 C CA . ALA A 1 206 ? 6.138 -1.282 0.233 1.00 97.12 206 ALA A CA 1
ATOM 1656 C C . ALA A 1 206 ? 6.527 0.031 -0.468 1.00 97.12 206 ALA A C 1
ATOM 1658 O O . ALA A 1 206 ? 5.756 0.985 -0.440 1.00 97.12 206 ALA A O 1
ATOM 1659 N N . HIS A 1 207 ? 7.698 0.054 -1.113 1.00 97.06 207 HIS A N 1
ATOM 1660 C CA . HIS A 1 207 ? 8.341 1.272 -1.639 1.00 97.06 207 HIS A CA 1
ATOM 1661 C C . HIS A 1 207 ? 8.637 1.233 -3.150 1.00 97.06 207 HIS A C 1
ATOM 1663 O O . HIS A 1 207 ? 9.260 2.143 -3.700 1.00 97.06 207 HIS A O 1
ATOM 1669 N N . GLY A 1 208 ? 8.254 0.150 -3.822 1.00 97.12 208 GLY A N 1
ATOM 1670 C CA . GLY A 1 208 ? 8.618 -0.122 -5.207 1.00 97.12 208 GLY A CA 1
ATOM 1671 C C . GLY A 1 208 ? 7.420 -0.307 -6.122 1.00 97.12 208 GLY A C 1
ATOM 1672 O O . GLY A 1 208 ? 6.275 -0.092 -5.726 1.00 97.12 208 GLY A O 1
ATOM 1673 N N . VAL A 1 209 ? 7.712 -0.717 -7.354 1.00 98.19 209 VAL A N 1
ATOM 1674 C CA . VAL A 1 209 ? 6.748 -0.891 -8.452 1.00 98.19 209 VAL A CA 1
ATOM 1675 C C . VAL A 1 209 ? 5.614 -1.866 -8.126 1.00 98.19 209 VAL A C 1
ATOM 1677 O O . VAL A 1 209 ? 4.495 -1.703 -8.611 1.00 98.19 209 VAL A O 1
ATOM 1680 N N . LEU A 1 210 ? 5.855 -2.857 -7.263 1.00 98.56 210 LEU A N 1
ATOM 1681 C CA . LEU A 1 210 ? 4.852 -3.874 -6.950 1.00 98.56 210 LEU A CA 1
ATOM 1682 C C . LEU A 1 210 ? 3.639 -3.295 -6.203 1.00 98.56 210 LEU A C 1
ATOM 1684 O O . LEU A 1 210 ? 2.529 -3.796 -6.370 1.00 98.56 210 LEU A O 1
ATOM 1688 N N . GLY A 1 211 ? 3.823 -2.227 -5.417 1.00 98.69 211 GLY A N 1
ATOM 1689 C CA . GLY A 1 211 ? 2.743 -1.536 -4.697 1.00 98.69 211 GLY A CA 1
ATOM 1690 C C . GLY A 1 211 ? 1.703 -0.913 -5.634 1.00 98.69 211 GLY A C 1
ATOM 1691 O O . GLY A 1 211 ? 0.551 -1.358 -5.649 1.00 98.69 211 GLY A O 1
ATOM 1692 N N . PRO A 1 212 ? 2.106 0.066 -6.465 1.00 98.81 212 PRO A N 1
ATOM 1693 C CA . PRO A 1 212 ? 1.272 0.655 -7.509 1.00 98.81 212 PRO A CA 1
ATOM 1694 C C . PRO A 1 212 ? 0.554 -0.371 -8.379 1.00 98.81 212 PRO A C 1
ATOM 1696 O O . PRO A 1 212 ? -0.642 -0.239 -8.634 1.00 98.81 212 PRO A O 1
ATOM 1699 N N . MET A 1 213 ? 1.257 -1.426 -8.794 1.00 98.75 213 MET A N 1
ATOM 1700 C CA . MET A 1 213 ? 0.702 -2.409 -9.723 1.00 98.75 213 MET A CA 1
ATOM 1701 C C . MET A 1 213 ? -0.219 -3.423 -9.048 1.00 98.75 213 MET A C 1
ATOM 1703 O O . MET A 1 213 ? -1.178 -3.879 -9.672 1.00 98.75 213 MET A O 1
ATOM 1707 N N . SER A 1 214 ? -0.016 -3.696 -7.757 1.00 98.88 214 SER A N 1
ATOM 1708 C CA . SER A 1 214 ? -1.004 -4.404 -6.939 1.00 98.88 214 SER A CA 1
ATOM 1709 C C . SER A 1 214 ? -2.292 -3.593 -6.806 1.00 98.88 214 SER A C 1
ATOM 1711 O O . SER A 1 214 ? -3.375 -4.147 -6.992 1.00 98.88 214 SER A O 1
ATOM 1713 N N . LEU A 1 215 ? -2.201 -2.278 -6.546 1.00 98.88 215 LEU A N 1
ATOM 1714 C CA . LEU A 1 215 ? -3.384 -1.411 -6.545 1.00 98.88 215 LEU A CA 1
ATOM 1715 C C . LEU A 1 215 ? -4.056 -1.396 -7.924 1.00 98.88 215 LEU A C 1
ATOM 1717 O O . LEU A 1 215 ? -5.275 -1.519 -8.003 1.00 98.88 215 LEU A O 1
ATOM 1721 N N . PHE A 1 216 ? -3.277 -1.284 -9.003 1.00 98.88 216 PHE A N 1
ATOM 1722 C CA . PHE A 1 216 ? -3.801 -1.281 -10.368 1.00 98.88 216 PHE A CA 1
ATOM 1723 C C . PHE A 1 216 ? -4.628 -2.539 -10.642 1.00 98.88 216 PHE A C 1
ATOM 1725 O O . PHE A 1 216 ? -5.791 -2.446 -11.039 1.00 98.88 216 PHE A O 1
ATOM 1732 N N . ALA A 1 217 ? -4.060 -3.714 -10.374 1.00 98.94 217 ALA A N 1
ATOM 1733 C CA . ALA A 1 217 ? -4.756 -4.981 -10.545 1.00 98.94 217 ALA A CA 1
ATOM 1734 C C . ALA A 1 217 ? -6.018 -5.075 -9.667 1.00 98.94 217 ALA A C 1
ATOM 1736 O O . ALA A 1 217 ? -7.072 -5.481 -10.154 1.00 98.94 217 ALA A O 1
ATOM 1737 N N . LEU A 1 218 ? -5.957 -4.630 -8.406 1.00 98.88 218 LEU A N 1
ATOM 1738 C CA . LEU A 1 218 ? -7.122 -4.587 -7.514 1.00 98.88 218 LEU A CA 1
ATOM 1739 C C . LEU A 1 218 ? -8.247 -3.685 -8.043 1.00 98.88 218 LEU A C 1
ATOM 1741 O O . LEU A 1 218 ? -9.416 -4.068 -7.972 1.00 98.88 218 LEU A O 1
ATOM 1745 N N . CYS A 1 219 ? -7.918 -2.519 -8.605 1.00 98.81 219 CYS A N 1
ATOM 1746 C CA . CYS A 1 219 ? -8.899 -1.645 -9.245 1.00 98.81 219 CYS A CA 1
ATOM 1747 C C . CYS A 1 219 ? -9.575 -2.340 -10.434 1.00 98.81 219 CYS A C 1
ATOM 1749 O O . CYS A 1 219 ? -10.802 -2.325 -10.523 1.00 98.81 219 CYS A O 1
ATOM 1751 N N . VAL A 1 220 ? -8.802 -3.011 -11.297 1.00 98.75 220 VAL A N 1
ATOM 1752 C CA . VAL A 1 220 ? -9.343 -3.768 -12.441 1.00 98.75 220 VAL A CA 1
ATOM 1753 C C . VAL A 1 220 ? -10.262 -4.900 -11.972 1.00 98.75 220 VAL A C 1
ATOM 1755 O O . VAL A 1 220 ? -11.356 -5.047 -12.510 1.00 98.75 220 VAL A O 1
ATOM 1758 N N . ILE A 1 221 ? -9.885 -5.636 -10.920 1.00 98.69 221 ILE A N 1
ATOM 1759 C CA . ILE A 1 221 ? -10.736 -6.671 -10.300 1.00 98.69 221 ILE A CA 1
ATOM 1760 C C . ILE A 1 221 ? -12.064 -6.079 -9.797 1.00 98.69 221 ILE A C 1
ATOM 1762 O O . ILE A 1 221 ? -13.097 -6.744 -9.848 1.00 98.69 221 ILE A O 1
ATOM 1766 N N . LYS A 1 222 ? -12.067 -4.821 -9.338 1.00 98.06 222 LYS A N 1
ATOM 1767 C CA . LYS A 1 222 ? -13.285 -4.079 -8.968 1.00 98.06 222 LYS A CA 1
ATOM 1768 C C . LYS A 1 222 ? -13.981 -3.359 -10.122 1.00 98.06 222 LYS A C 1
ATOM 1770 O O . LYS A 1 222 ? -14.914 -2.602 -9.881 1.00 98.06 222 LYS A O 1
ATOM 1775 N N . GLY A 1 223 ? -13.583 -3.608 -11.368 1.00 97.88 223 GLY A N 1
ATOM 1776 C CA . GLY A 1 223 ? -14.195 -2.995 -12.549 1.00 97.88 223 GLY A CA 1
ATOM 1777 C C . GLY A 1 223 ? -13.811 -1.527 -12.761 1.00 97.88 223 GLY A C 1
ATOM 1778 O O . GLY A 1 223 ? -14.386 -0.853 -13.613 1.00 97.88 223 GLY A O 1
ATOM 1779 N N . ILE A 1 224 ? -12.828 -1.013 -12.018 1.00 98.44 224 ILE A N 1
ATOM 1780 C CA . ILE A 1 224 ? -12.301 0.344 -12.172 1.00 98.44 224 ILE A CA 1
ATOM 1781 C C . ILE A 1 224 ? -11.094 0.281 -13.098 1.00 98.44 224 ILE A C 1
ATOM 1783 O O . ILE A 1 224 ? -9.980 -0.046 -12.694 1.00 98.44 224 ILE A O 1
ATOM 1787 N N . THR A 1 225 ? -11.329 0.610 -14.362 1.00 98.38 225 THR A N 1
ATOM 1788 C CA . THR A 1 225 ? -10.327 0.490 -15.421 1.00 98.38 225 THR A CA 1
ATOM 1789 C C . THR A 1 225 ? -10.007 1.837 -16.063 1.00 98.38 225 THR A C 1
ATOM 1791 O O . THR A 1 225 ? -10.831 2.758 -16.082 1.00 98.38 225 THR A O 1
ATOM 1794 N N . ILE A 1 226 ? -8.819 1.919 -16.659 1.00 98.56 226 ILE A N 1
ATOM 1795 C CA . ILE A 1 226 ? -8.460 2.933 -17.657 1.00 98.56 226 ILE A CA 1
ATOM 1796 C C . ILE A 1 226 ? -8.310 2.272 -19.034 1.00 98.56 226 ILE A C 1
ATOM 1798 O O . ILE A 1 226 ? -8.335 1.040 -19.156 1.00 98.56 226 ILE A O 1
ATOM 1802 N N . GLU A 1 227 ? -8.191 3.089 -20.077 1.00 98.06 227 GLU A N 1
ATOM 1803 C CA . GLU A 1 227 ? -7.951 2.608 -21.437 1.00 98.06 227 GLU A CA 1
ATOM 1804 C C . GLU A 1 227 ? -6.696 1.720 -21.486 1.00 98.06 227 GLU A C 1
ATOM 1806 O O . GLU A 1 227 ? -5.700 1.995 -20.818 1.00 98.06 227 GLU A O 1
ATOM 1811 N N . ASN A 1 228 ? -6.762 0.622 -22.245 1.00 97.12 228 ASN A N 1
ATOM 1812 C CA . ASN A 1 228 ? -5.668 -0.341 -22.418 1.00 97.12 228 ASN A CA 1
ATOM 1813 C C . ASN A 1 228 ? -5.136 -1.002 -21.127 1.00 97.12 228 ASN A C 1
ATOM 1815 O O . ASN A 1 228 ? -4.052 -1.586 -21.150 1.00 97.12 228 ASN A O 1
ATOM 1819 N N . HIS A 1 229 ? -5.898 -0.998 -20.021 1.00 98.38 229 HIS A N 1
ATOM 1820 C CA . HIS A 1 229 ? -5.501 -1.625 -18.745 1.00 98.38 229 HIS A CA 1
ATOM 1821 C C . HIS A 1 229 ? -4.982 -3.065 -18.888 1.00 98.38 229 HIS A C 1
ATOM 1823 O O . HIS A 1 229 ? -4.021 -3.435 -18.220 1.00 98.38 229 HIS A O 1
ATOM 1829 N N . GLN A 1 230 ? -5.569 -3.867 -19.783 1.00 98.50 230 GLN A N 1
ATOM 1830 C CA . GLN A 1 230 ? -5.119 -5.241 -20.014 1.00 98.50 230 GLN A CA 1
ATOM 1831 C C . GLN A 1 230 ? -3.688 -5.296 -20.559 1.00 98.50 230 GLN A C 1
ATOM 1833 O O . GLN A 1 230 ? -2.887 -6.113 -20.113 1.00 98.50 230 GLN A O 1
ATOM 1838 N N . HIS A 1 231 ? -3.352 -4.419 -21.509 1.00 98.56 231 HIS A N 1
ATOM 1839 C CA . HIS A 1 231 ? -2.008 -4.352 -22.076 1.00 98.56 231 HIS A CA 1
ATOM 1840 C C . HIS A 1 231 ? -1.002 -3.853 -21.037 1.00 98.56 231 HIS A C 1
ATOM 1842 O O . HIS A 1 231 ? 0.042 -4.469 -20.867 1.00 98.56 231 HIS A O 1
ATOM 1848 N N . ILE A 1 232 ? -1.374 -2.830 -20.262 1.00 98.75 232 ILE A N 1
ATOM 1849 C CA . ILE A 1 232 ? -0.548 -2.266 -19.184 1.00 98.75 232 ILE A CA 1
ATOM 1850 C C . ILE A 1 232 ? -0.178 -3.342 -18.152 1.00 98.75 232 ILE A C 1
ATOM 1852 O O . ILE A 1 232 ? 0.994 -3.497 -17.804 1.00 98.75 232 ILE A O 1
ATOM 1856 N N . LEU A 1 233 ? -1.156 -4.132 -17.695 1.00 98.81 233 LEU A N 1
ATOM 1857 C CA . LEU A 1 233 ? -0.918 -5.218 -16.741 1.00 98.81 233 LEU A CA 1
ATOM 1858 C C . LEU A 1 233 ? -0.109 -6.375 -17.352 1.00 98.81 233 LEU A C 1
ATOM 1860 O O . LEU A 1 233 ? 0.742 -6.942 -16.667 1.00 98.81 233 LEU A O 1
ATOM 1864 N N . LYS A 1 234 ? -0.315 -6.703 -18.635 1.00 98.69 234 LYS A N 1
ATOM 1865 C CA . LYS A 1 234 ? 0.498 -7.708 -19.346 1.00 98.69 234 LYS A CA 1
ATOM 1866 C C . LYS A 1 234 ? 1.949 -7.263 -19.519 1.00 98.69 234 LYS A C 1
ATOM 1868 O O . LYS A 1 234 ? 2.858 -8.070 -19.337 1.00 98.69 234 LYS A O 1
ATOM 1873 N N . ASP A 1 235 ? 2.182 -5.995 -19.835 1.00 98.56 235 ASP A N 1
ATOM 1874 C CA . ASP A 1 235 ? 3.529 -5.428 -19.915 1.00 98.56 235 ASP A CA 1
ATOM 1875 C C . ASP A 1 235 ? 4.202 -5.417 -18.544 1.00 98.56 235 ASP A C 1
ATOM 1877 O O . ASP A 1 235 ? 5.385 -5.726 -18.440 1.00 98.56 235 ASP A O 1
ATOM 1881 N N . MET A 1 236 ? 3.444 -5.135 -17.481 1.00 98.56 236 MET A N 1
ATOM 1882 C CA . MET A 1 236 ? 3.962 -5.199 -16.118 1.00 98.56 236 MET A CA 1
ATOM 1883 C C . MET A 1 236 ? 4.312 -6.629 -15.705 1.00 98.56 236 MET A C 1
ATOM 1885 O O . MET A 1 236 ? 5.342 -6.841 -15.074 1.00 98.56 236 MET A O 1
ATOM 1889 N N . TYR A 1 237 ? 3.508 -7.624 -16.088 1.00 98.50 237 TYR A N 1
ATOM 1890 C CA . TYR A 1 237 ? 3.873 -9.027 -15.891 1.00 98.50 237 TYR A CA 1
ATOM 1891 C C . TYR A 1 237 ? 5.230 -9.332 -16.532 1.00 98.50 237 TYR A C 1
ATOM 1893 O O . TYR A 1 237 ? 6.134 -9.786 -15.833 1.00 98.50 237 TYR A O 1
ATOM 1901 N N . LYS A 1 238 ? 5.395 -9.005 -17.824 1.00 97.81 238 LYS A N 1
ATOM 1902 C CA . LYS A 1 238 ? 6.660 -9.188 -18.558 1.00 97.81 238 LYS A CA 1
ATOM 1903 C C . LYS A 1 238 ? 7.821 -8.444 -17.904 1.00 97.81 238 LYS A C 1
ATOM 1905 O O . LYS A 1 238 ? 8.905 -8.999 -17.801 1.00 97.81 238 LYS A O 1
ATOM 1910 N N . PHE A 1 239 ? 7.582 -7.214 -17.448 1.00 97.38 239 PHE A N 1
ATOM 1911 C CA . PHE A 1 239 ? 8.568 -6.417 -16.728 1.00 97.38 239 PHE A CA 1
ATOM 1912 C C . PHE A 1 239 ? 9.010 -7.113 -15.441 1.00 97.38 239 PHE A C 1
ATOM 1914 O O . PHE A 1 239 ? 10.203 -7.229 -15.204 1.00 97.38 239 PHE A O 1
ATOM 1921 N N . ILE A 1 240 ? 8.073 -7.601 -14.623 1.00 96.44 240 ILE A N 1
ATOM 1922 C CA . ILE A 1 240 ? 8.389 -8.263 -13.353 1.00 96.44 240 ILE A CA 1
ATOM 1923 C C . ILE A 1 240 ? 9.192 -9.541 -13.601 1.00 96.44 240 ILE A C 1
ATOM 1925 O O . ILE A 1 240 ? 10.176 -9.757 -12.905 1.00 96.44 240 ILE A O 1
ATOM 1929 N N . VAL A 1 241 ? 8.811 -10.382 -14.568 1.00 94.94 241 VAL A N 1
ATOM 1930 C CA . VAL A 1 241 ? 9.486 -11.673 -14.818 1.00 94.94 241 VAL A CA 1
ATOM 1931 C C . VAL A 1 241 ? 10.753 -11.573 -15.676 1.00 94.94 241 VAL A C 1
ATOM 1933 O O . VAL A 1 241 ? 11.322 -12.603 -16.032 1.00 94.94 241 VAL A O 1
ATOM 1936 N N . ASP A 1 242 ? 11.198 -10.361 -16.008 1.00 93.81 242 ASP A N 1
ATOM 1937 C CA . ASP A 1 242 ? 12.439 -10.127 -16.744 1.00 93.81 242 ASP A CA 1
ATOM 1938 C C . ASP A 1 242 ? 13.636 -10.749 -15.997 1.00 93.81 242 ASP A C 1
ATOM 1940 O O . ASP A 1 242 ? 13.813 -10.574 -14.784 1.00 93.81 242 ASP A O 1
ATOM 1944 N N . GLU A 1 243 ? 14.473 -11.484 -16.730 1.00 90.38 243 GLU A N 1
ATOM 1945 C CA . GLU A 1 243 ? 15.624 -12.212 -16.191 1.00 90.38 243 GLU A CA 1
ATOM 1946 C C . GLU A 1 243 ? 16.654 -11.300 -15.510 1.00 90.38 243 GLU A C 1
ATOM 1948 O O . GLU A 1 243 ? 17.374 -11.743 -14.615 1.00 90.38 243 GLU A O 1
ATOM 1953 N N . LYS A 1 244 ? 16.692 -10.004 -15.846 1.00 89.38 244 LYS A N 1
ATOM 1954 C CA . LYS A 1 244 ? 17.578 -9.047 -15.164 1.00 89.38 244 LYS A CA 1
ATOM 1955 C C . LYS A 1 244 ? 17.174 -8.793 -13.709 1.00 89.38 244 LYS A C 1
ATOM 1957 O O . LYS A 1 244 ? 17.999 -8.362 -12.903 1.00 89.38 244 LYS A O 1
ATOM 1962 N N . PHE A 1 245 ? 15.915 -9.053 -13.352 1.00 90.38 245 PHE A N 1
ATOM 1963 C CA . PHE A 1 245 ? 15.400 -8.868 -11.996 1.00 90.38 245 PHE A CA 1
ATOM 1964 C C . PHE A 1 245 ? 15.356 -10.157 -11.181 1.00 90.38 245 PHE A C 1
ATOM 1966 O O . PHE A 1 245 ? 15.174 -10.082 -9.964 1.00 90.38 245 PHE A O 1
ATOM 1973 N N . CYS A 1 246 ? 15.503 -11.320 -11.817 1.00 85.75 246 CYS A N 1
ATOM 1974 C CA . CYS A 1 246 ? 15.220 -12.605 -11.196 1.00 85.75 246 CYS A CA 1
ATOM 1975 C C . CYS A 1 246 ? 16.249 -13.681 -11.568 1.00 85.75 246 CYS A C 1
ATOM 1977 O O . CYS A 1 246 ? 16.500 -13.946 -12.737 1.00 85.75 246 CYS A O 1
ATOM 1979 N N . CYS A 1 247 ? 16.780 -14.380 -10.560 1.00 82.00 247 CYS A N 1
ATOM 1980 C CA . CYS A 1 247 ? 17.604 -15.577 -10.743 1.00 82.00 247 CYS A CA 1
ATOM 1981 C C . CYS A 1 247 ? 17.071 -16.713 -9.866 1.00 82.00 247 CYS A C 1
ATOM 1983 O O . CYS A 1 247 ? 16.862 -16.518 -8.670 1.00 82.00 247 CYS A O 1
ATOM 1985 N N . ASN A 1 248 ? 16.866 -17.905 -10.439 1.00 81.12 248 ASN A N 1
ATOM 1986 C CA . ASN A 1 248 ? 16.304 -19.071 -9.737 1.00 81.12 248 ASN A CA 1
ATOM 1987 C C . ASN A 1 248 ? 14.986 -18.752 -9.003 1.00 81.12 248 ASN A C 1
ATOM 1989 O O . ASN A 1 248 ? 14.820 -19.084 -7.827 1.00 81.12 248 ASN A O 1
ATOM 1993 N N . ASP A 1 249 ? 14.081 -18.051 -9.693 1.00 82.44 249 ASP A N 1
ATOM 1994 C CA . ASP A 1 249 ? 12.810 -17.556 -9.154 1.00 82.44 249 ASP A CA 1
ATOM 1995 C C . ASP A 1 249 ? 12.978 -16.623 -7.930 1.00 82.44 249 ASP A C 1
ATOM 1997 O O . ASP A 1 249 ? 12.044 -16.421 -7.168 1.00 82.44 249 ASP A O 1
ATOM 2001 N N . ARG A 1 250 ? 14.156 -16.031 -7.693 1.00 85.56 250 ARG A N 1
ATOM 2002 C CA . ARG A 1 250 ? 14.380 -15.051 -6.617 1.00 85.56 250 ARG A CA 1
ATOM 2003 C C . ARG A 1 250 ? 14.547 -13.661 -7.195 1.00 85.56 250 ARG A C 1
ATOM 2005 O O . ARG A 1 250 ? 15.503 -13.407 -7.929 1.00 85.56 250 ARG A O 1
ATOM 2012 N N . TRP A 1 251 ? 13.644 -12.764 -6.815 1.00 90.06 251 TRP A N 1
ATOM 2013 C CA . TRP A 1 251 ? 13.659 -11.384 -7.277 1.00 90.06 251 TRP A CA 1
ATOM 2014 C C . TRP A 1 251 ? 14.597 -10.515 -6.450 1.00 90.06 251 TRP A C 1
ATOM 2016 O O . TRP A 1 251 ? 14.669 -10.618 -5.223 1.00 90.06 251 TRP A O 1
ATOM 2026 N N . LEU A 1 252 ? 15.289 -9.609 -7.135 1.00 89.75 252 LEU A N 1
ATOM 2027 C CA . LEU A 1 252 ? 16.039 -8.538 -6.499 1.00 89.75 252 LEU A CA 1
ATOM 2028 C C . LEU A 1 252 ? 15.085 -7.626 -5.719 1.00 89.75 252 LEU A C 1
ATOM 2030 O O . LEU A 1 252 ? 13.965 -7.356 -6.141 1.00 89.75 252 LEU A O 1
ATOM 2034 N N . GLN A 1 253 ? 15.551 -7.079 -4.599 1.00 89.19 253 GLN A N 1
ATOM 2035 C CA . GLN A 1 253 ? 14.817 -6.018 -3.901 1.00 89.19 253 GLN A CA 1
ATOM 2036 C C . GLN A 1 253 ? 14.885 -4.699 -4.677 1.00 89.19 253 GLN A C 1
ATOM 2038 O O . GLN A 1 253 ? 13.936 -3.913 -4.708 1.00 89.19 253 GLN A O 1
ATOM 2043 N N . ARG A 1 254 ? 16.053 -4.447 -5.272 1.00 90.75 254 ARG A N 1
ATOM 2044 C CA . ARG A 1 254 ? 16.409 -3.232 -5.998 1.00 90.75 254 ARG A CA 1
ATOM 2045 C C . ARG A 1 254 ? 17.381 -3.586 -7.119 1.00 90.75 254 ARG A C 1
ATOM 2047 O O . ARG A 1 254 ? 18.380 -4.258 -6.866 1.00 90.75 254 ARG A O 1
ATOM 2054 N N . TYR A 1 255 ? 17.107 -3.099 -8.320 1.00 91.56 255 TYR A N 1
ATOM 2055 C CA . TYR A 1 255 ? 17.988 -3.232 -9.477 1.00 91.56 255 TYR A CA 1
ATOM 2056 C C . TYR A 1 255 ? 18.806 -1.949 -9.643 1.00 91.56 255 TYR A C 1
ATOM 2058 O O . TYR A 1 255 ? 18.228 -0.878 -9.820 1.00 91.56 255 TYR A O 1
ATOM 2066 N N . ASP A 1 256 ? 20.127 -2.053 -9.518 1.00 90.88 256 ASP A N 1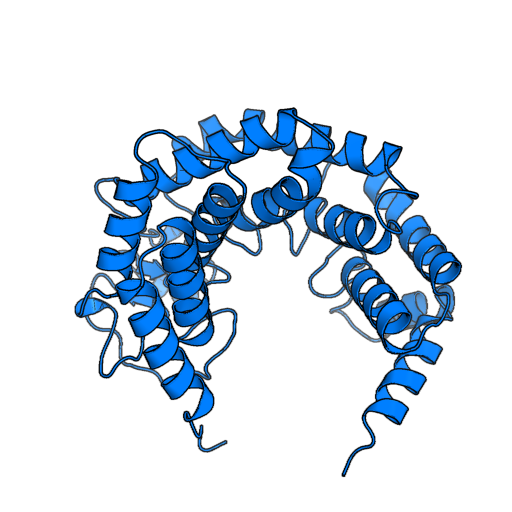
ATOM 2067 C CA . ASP A 1 256 ? 21.065 -0.945 -9.726 1.00 90.88 256 ASP A CA 1
ATOM 2068 C C . ASP A 1 256 ? 21.391 -0.796 -11.216 1.00 90.88 256 ASP A C 1
ATOM 2070 O O . ASP A 1 256 ? 21.654 -1.787 -11.897 1.00 90.88 256 ASP A O 1
ATOM 2074 N N . LEU A 1 257 ? 21.377 0.442 -11.708 1.00 88.38 257 LEU A N 1
ATOM 2075 C CA . LEU A 1 257 ? 21.634 0.750 -13.112 1.00 88.38 257 LEU A CA 1
ATOM 2076 C C . LEU A 1 257 ? 23.120 0.687 -13.494 1.00 88.38 257 LEU A C 1
ATOM 2078 O O . LEU A 1 257 ? 23.415 0.606 -14.679 1.00 88.38 257 LEU A O 1
ATOM 2082 N N . ILE A 1 258 ? 24.047 0.708 -12.528 1.00 84.69 258 ILE A N 1
ATOM 2083 C CA . ILE A 1 258 ? 25.496 0.671 -12.804 1.00 84.69 258 ILE A CA 1
ATOM 2084 C C . ILE A 1 258 ? 26.026 -0.754 -12.830 1.00 84.69 258 ILE A C 1
ATOM 2086 O O . ILE A 1 258 ? 26.727 -1.148 -13.757 1.00 84.69 258 ILE A O 1
ATOM 2090 N N . SER A 1 259 ? 25.744 -1.525 -11.781 1.00 74.25 259 SER A N 1
ATOM 2091 C CA . SER A 1 259 ? 26.284 -2.879 -11.665 1.00 74.25 259 SER A CA 1
ATOM 2092 C C . SER A 1 259 ? 25.569 -3.892 -12.563 1.00 74.25 259 SER A C 1
ATOM 2094 O O . SER A 1 259 ? 26.050 -5.020 -12.664 1.00 74.25 259 SER A O 1
ATOM 2096 N N . GLU A 1 260 ? 24.424 -3.526 -13.168 1.00 64.19 260 GLU A N 1
ATOM 2097 C CA . GLU A 1 260 ? 23.477 -4.362 -13.947 1.00 64.19 260 GLU A CA 1
ATOM 2098 C C . GLU A 1 260 ? 23.087 -5.706 -13.287 1.00 64.19 260 GLU A C 1
ATOM 2100 O O . GLU A 1 260 ? 22.325 -6.498 -13.837 1.00 64.19 260 GLU A O 1
ATOM 2105 N N . ARG A 1 261 ? 23.595 -5.970 -12.081 1.00 59.34 261 ARG A N 1
ATOM 2106 C CA . ARG A 1 261 ? 23.434 -7.150 -11.239 1.00 59.34 261 ARG A CA 1
ATOM 2107 C C . ARG A 1 261 ? 23.856 -6.745 -9.837 1.00 59.34 261 ARG A C 1
ATOM 2109 O O . ARG A 1 261 ? 25.046 -6.716 -9.519 1.00 59.34 261 ARG A O 1
ATOM 2116 N N . ASN A 1 262 ? 22.889 -6.486 -8.964 1.00 56.75 262 ASN A N 1
ATOM 2117 C CA . ASN A 1 262 ? 23.234 -6.435 -7.553 1.00 56.75 262 ASN A CA 1
ATOM 2118 C C . ASN A 1 262 ? 23.476 -7.842 -7.026 1.00 56.75 262 ASN A C 1
ATOM 2120 O O . ASN A 1 262 ? 22.768 -8.792 -7.366 1.00 56.75 262 ASN A O 1
ATOM 2124 N N . HIS A 1 263 ? 24.493 -7.940 -6.170 1.00 52.03 263 HIS A N 1
ATOM 2125 C CA . HIS A 1 263 ? 24.748 -9.100 -5.335 1.00 52.03 263 HIS A CA 1
ATOM 2126 C C . HIS A 1 263 ? 23.416 -9.499 -4.702 1.00 52.03 263 HIS A C 1
ATOM 2128 O O . HIS A 1 263 ? 22.764 -8.656 -4.081 1.00 52.03 263 HIS A O 1
ATOM 2134 N N . PHE A 1 264 ? 22.992 -10.753 -4.887 1.00 53.06 264 PHE A N 1
ATOM 2135 C CA . PHE A 1 264 ? 21.867 -11.341 -4.164 1.00 53.06 264 PHE A CA 1
ATOM 2136 C C . PHE A 1 264 ? 22.242 -11.398 -2.679 1.00 53.06 264 PHE A C 1
ATOM 2138 O O . PHE A 1 264 ? 22.546 -12.458 -2.138 1.00 53.06 264 PHE A O 1
ATOM 2145 N N . ASN A 1 265 ? 22.290 -10.242 -2.021 1.00 50.31 265 ASN A N 1
ATOM 2146 C CA . ASN A 1 265 ? 22.396 -10.145 -0.585 1.00 50.31 265 ASN A CA 1
ATOM 2147 C C . ASN A 1 265 ? 21.067 -10.674 -0.085 1.00 50.31 265 ASN A C 1
ATOM 2149 O O . ASN A 1 265 ? 20.039 -10.001 -0.148 1.00 50.31 265 ASN A O 1
ATOM 2153 N N . TYR A 1 266 ? 21.102 -11.952 0.275 1.00 52.78 266 TYR A N 1
ATOM 2154 C CA . TYR A 1 266 ? 19.980 -12.697 0.796 1.00 52.78 266 TYR A CA 1
ATOM 2155 C C . TYR A 1 266 ? 19.499 -11.980 2.052 1.00 52.78 266 TYR A C 1
ATOM 2157 O O . TYR A 1 266 ? 20.099 -12.077 3.119 1.00 52.78 266 TYR A O 1
ATOM 2165 N N . ILE A 1 267 ? 18.450 -11.188 1.889 1.00 57.00 267 ILE A N 1
ATOM 2166 C CA . ILE A 1 267 ? 17.740 -10.557 2.985 1.00 57.00 267 ILE A CA 1
ATOM 2167 C C . ILE A 1 267 ? 16.383 -11.230 3.030 1.00 57.00 267 ILE A C 1
ATOM 2169 O O . ILE A 1 267 ? 15.744 -11.438 1.996 1.00 57.00 267 ILE A O 1
ATOM 2173 N N 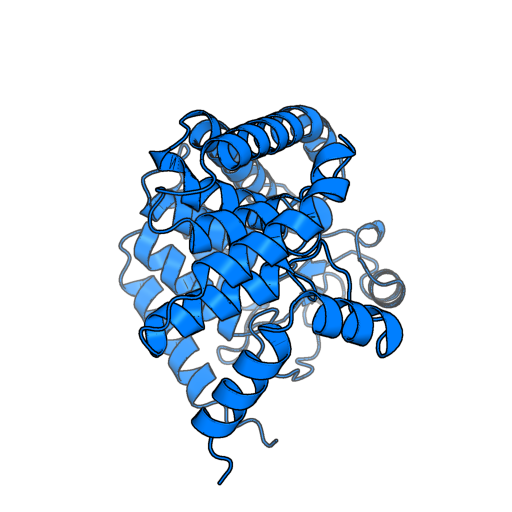. ARG A 1 268 ? 15.997 -11.566 4.257 1.00 63.00 268 ARG A N 1
ATOM 2174 C CA . ARG A 1 268 ? 14.783 -12.278 4.621 1.00 63.00 268 ARG A CA 1
ATOM 2175 C C . ARG A 1 268 ? 13.579 -11.889 3.766 1.00 63.00 268 ARG A C 1
ATOM 2177 O O . ARG A 1 268 ? 13.279 -10.701 3.627 1.00 63.00 268 ARG A O 1
ATOM 2184 N N . ASN A 1 269 ? 12.875 -12.892 3.245 1.00 77.88 269 ASN A N 1
ATOM 2185 C CA . ASN A 1 269 ? 11.646 -12.689 2.482 1.00 77.88 269 ASN A CA 1
ATOM 2186 C C . ASN A 1 269 ? 10.592 -12.010 3.374 1.00 77.88 269 ASN A C 1
ATOM 2188 O O . ASN A 1 269 ? 10.041 -12.611 4.297 1.00 77.88 269 ASN A O 1
ATOM 2192 N N . GLY A 1 270 ? 10.317 -10.733 3.106 1.00 86.69 270 GLY A N 1
ATOM 2193 C CA . GLY A 1 270 ? 9.328 -9.928 3.814 1.00 86.69 270 GLY A CA 1
ATOM 2194 C C . GLY A 1 270 ? 8.166 -9.544 2.906 1.00 86.69 270 GLY A C 1
ATOM 2195 O O . GLY A 1 270 ? 8.237 -9.664 1.686 1.00 86.69 270 GLY A O 1
ATOM 2196 N N . TRP A 1 271 ? 7.079 -9.035 3.487 1.00 91.38 271 TRP A N 1
ATOM 2197 C CA . TRP A 1 271 ? 5.998 -8.479 2.667 1.00 91.38 271 TRP A CA 1
ATOM 2198 C C . TRP A 1 271 ? 6.459 -7.216 1.918 1.00 91.38 271 TRP A C 1
ATOM 2200 O O . TRP A 1 271 ? 6.027 -6.981 0.797 1.00 91.38 271 TRP A O 1
ATOM 2210 N N . CYS A 1 272 ? 7.353 -6.419 2.518 1.00 93.56 272 CYS A N 1
ATOM 2211 C CA . CYS A 1 272 ? 7.823 -5.151 1.961 1.00 93.56 272 CYS A CA 1
ATOM 2212 C C . CYS A 1 272 ? 8.754 -5.329 0.751 1.00 93.56 272 CYS A C 1
ATOM 2214 O O . CYS A 1 272 ? 8.668 -4.543 -0.194 1.00 93.56 272 CYS A O 1
ATOM 2216 N N . TYR A 1 273 ? 9.603 -6.360 0.774 1.00 91.75 273 TYR A N 1
ATOM 2217 C CA . TYR A 1 273 ? 10.564 -6.710 -0.269 1.00 91.75 273 TYR A CA 1
ATOM 2218 C C . TYR A 1 273 ? 10.747 -8.227 -0.351 1.00 91.75 273 TYR A C 1
ATOM 2220 O O . TYR A 1 273 ? 10.833 -8.902 0.676 1.00 91.75 273 TYR A O 1
ATOM 2228 N N . GLY A 1 274 ? 10.893 -8.732 -1.576 1.00 90.00 274 GLY A N 1
ATOM 2229 C CA . GLY A 1 274 ? 11.144 -10.143 -1.861 1.00 90.00 274 GLY A CA 1
ATOM 2230 C C . GLY A 1 274 ? 9.947 -10.853 -2.489 1.00 90.00 274 GLY A C 1
ATOM 2231 O O . GLY A 1 274 ? 8.950 -10.240 -2.888 1.00 90.00 274 GLY A O 1
ATOM 2232 N N . ASN A 1 275 ? 10.055 -12.177 -2.566 1.00 92.62 275 ASN A N 1
ATOM 2233 C CA . ASN A 1 275 ? 9.151 -13.017 -3.347 1.00 92.62 275 ASN A CA 1
ATOM 2234 C C . ASN A 1 275 ? 7.703 -12.998 -2.835 1.00 92.62 275 ASN A C 1
ATOM 2236 O O . ASN A 1 275 ? 6.783 -13.199 -3.622 1.00 92.62 275 ASN A O 1
ATOM 2240 N N . THR A 1 276 ? 7.475 -12.699 -1.553 1.00 93.50 276 THR A N 1
ATOM 2241 C CA . THR A 1 276 ? 6.126 -12.525 -0.983 1.00 93.50 276 THR A CA 1
ATOM 2242 C C . THR A 1 276 ? 5.356 -11.400 -1.682 1.00 93.50 276 THR A C 1
ATOM 2244 O O . THR A 1 276 ? 4.173 -11.551 -1.998 1.00 93.50 276 THR A O 1
ATOM 2247 N N . GLY A 1 277 ? 6.023 -10.277 -1.967 1.00 95.06 277 GLY A N 1
ATOM 2248 C CA . GLY A 1 277 ? 5.426 -9.175 -2.721 1.00 95.06 277 GLY A CA 1
ATOM 2249 C C . GLY A 1 277 ? 5.192 -9.547 -4.185 1.00 95.06 277 GLY A C 1
ATOM 2250 O O . GLY A 1 277 ? 4.123 -9.269 -4.733 1.00 95.06 277 GLY A O 1
ATOM 2251 N N . VAL A 1 278 ? 6.159 -10.238 -4.796 1.00 95.75 278 VAL A N 1
ATOM 2252 C CA . VAL A 1 278 ? 6.087 -10.682 -6.197 1.00 95.75 278 VAL A CA 1
ATOM 2253 C C . VAL A 1 278 ? 4.932 -11.652 -6.405 1.00 95.75 278 VAL A C 1
ATOM 2255 O O . VAL A 1 278 ? 4.069 -11.383 -7.235 1.00 95.75 278 VAL A O 1
ATOM 2258 N N . MET A 1 279 ? 4.857 -12.737 -5.624 1.00 95.75 279 MET A N 1
ATOM 2259 C CA . MET A 1 279 ? 3.793 -13.736 -5.765 1.00 95.75 279 MET A CA 1
ATOM 2260 C C . MET A 1 279 ? 2.411 -13.090 -5.640 1.00 95.75 279 MET A C 1
ATOM 2262 O O . MET A 1 279 ? 1.518 -13.402 -6.424 1.00 95.75 279 MET A O 1
ATOM 2266 N N . THR A 1 280 ? 2.254 -12.147 -4.706 1.00 97.12 280 THR A N 1
ATOM 2267 C CA . THR A 1 280 ? 0.985 -11.455 -4.460 1.00 97.12 280 THR A CA 1
ATOM 2268 C C . THR A 1 280 ? 0.620 -10.565 -5.643 1.00 97.12 280 THR A C 1
ATOM 2270 O O . THR A 1 280 ? -0.499 -10.632 -6.141 1.00 97.12 280 THR A O 1
ATOM 2273 N N . THR A 1 281 ? 1.576 -9.782 -6.144 1.00 98.50 281 THR A N 1
ATOM 2274 C CA . THR A 1 281 ? 1.354 -8.883 -7.284 1.00 98.50 281 THR A CA 1
ATOM 2275 C C . THR A 1 281 ? 1.021 -9.670 -8.548 1.00 98.50 281 THR A C 1
ATOM 2277 O O . THR A 1 281 ? 0.046 -9.358 -9.226 1.00 98.50 281 THR A O 1
ATOM 2280 N N . LEU A 1 282 ? 1.772 -10.739 -8.836 1.00 98.50 282 LEU A N 1
ATOM 2281 C CA . LEU A 1 282 ? 1.510 -11.621 -9.973 1.00 98.50 282 LEU A CA 1
ATOM 2282 C C . LEU A 1 282 ? 0.143 -12.300 -9.863 1.00 98.50 282 LEU A C 1
ATOM 2284 O O . LEU A 1 282 ? -0.585 -12.365 -10.849 1.00 98.50 282 LEU A O 1
ATOM 2288 N N . PHE A 1 283 ? -0.241 -12.751 -8.664 1.00 98.75 283 PHE A N 1
ATOM 2289 C CA . PHE A 1 283 ? -1.564 -13.330 -8.442 1.00 98.75 283 PHE A CA 1
ATOM 2290 C C . PHE A 1 283 ? -2.667 -12.327 -8.783 1.00 98.75 283 PHE A C 1
ATOM 2292 O O . PHE A 1 283 ? -3.590 -12.657 -9.523 1.00 98.75 283 PHE A O 1
ATOM 2299 N N . LEU A 1 284 ? -2.551 -11.091 -8.287 1.00 98.88 284 LEU A N 1
ATOM 2300 C CA . LEU A 1 284 ? -3.519 -10.030 -8.556 1.00 98.88 284 LEU A CA 1
ATOM 2301 C C . LEU A 1 284 ? -3.584 -9.683 -10.046 1.00 98.88 284 LEU A C 1
ATOM 2303 O O . LEU A 1 284 ? -4.680 -9.554 -10.581 1.00 98.88 284 LEU A O 1
ATOM 2307 N N . ILE A 1 285 ? -2.440 -9.579 -10.729 1.00 98.88 285 ILE A N 1
ATOM 2308 C CA . ILE A 1 285 ? -2.392 -9.345 -12.179 1.00 98.88 285 ILE A CA 1
ATOM 2309 C C . ILE A 1 285 ? -3.099 -10.479 -12.931 1.00 98.88 285 ILE A C 1
ATOM 2311 O O . ILE A 1 285 ? -3.947 -10.210 -13.779 1.00 98.88 285 ILE A O 1
ATOM 2315 N N . GLY A 1 286 ? -2.804 -11.736 -12.593 1.00 98.81 286 GLY A N 1
ATOM 2316 C CA . GLY A 1 286 ? -3.444 -12.897 -13.208 1.00 98.81 286 GLY A CA 1
ATOM 2317 C C . GLY A 1 286 ? -4.957 -12.931 -12.971 1.00 98.81 286 GLY A C 1
ATOM 2318 O O . GLY A 1 286 ? -5.716 -13.175 -13.902 1.00 98.81 286 GLY A O 1
ATOM 2319 N N . GLN A 1 287 ? -5.418 -12.592 -11.763 1.00 98.81 287 GLN A N 1
ATOM 2320 C CA . GLN A 1 287 ? -6.849 -12.450 -11.458 1.00 98.81 287 GLN A CA 1
ATOM 2321 C C . GLN A 1 287 ? -7.504 -11.316 -12.262 1.00 98.81 287 GLN A C 1
ATOM 2323 O O . GLN A 1 287 ? -8.574 -11.507 -12.834 1.00 98.81 287 GLN A O 1
ATOM 2328 N N . ALA A 1 288 ? -6.856 -10.151 -12.339 1.00 98.75 288 ALA A N 1
ATOM 2329 C CA . ALA A 1 288 ? -7.349 -8.992 -13.081 1.00 98.75 288 ALA A CA 1
ATOM 2330 C C . ALA A 1 288 ? -7.470 -9.261 -14.589 1.00 98.75 288 ALA A C 1
ATOM 2332 O O . ALA A 1 288 ? -8.374 -8.742 -15.240 1.00 98.75 288 ALA A O 1
ATOM 2333 N N . LEU A 1 289 ? -6.561 -10.070 -15.138 1.00 98.69 289 LEU A N 1
ATOM 2334 C CA . LEU A 1 289 ? -6.531 -10.446 -16.551 1.00 98.69 289 LEU A CA 1
ATOM 2335 C C . LEU A 1 289 ? -7.306 -11.731 -16.867 1.00 98.69 289 LEU A C 1
ATOM 2337 O O . LEU A 1 289 ? -7.482 -12.030 -18.045 1.00 98.69 289 LEU A O 1
ATOM 2341 N N . GLN A 1 290 ? -7.752 -12.472 -15.845 1.00 98.38 290 GLN A N 1
ATOM 2342 C CA . GLN A 1 290 ? -8.261 -13.845 -15.973 1.00 98.38 290 GLN A CA 1
ATOM 2343 C C . GLN A 1 290 ? -7.280 -14.746 -16.747 1.00 98.38 290 GLN A C 1
ATOM 2345 O O . GLN A 1 290 ? -7.666 -15.510 -17.627 1.00 98.38 290 GLN A O 1
ATOM 2350 N N . ASP A 1 291 ? -5.990 -14.607 -16.434 1.00 98.62 291 ASP A N 1
ATOM 2351 C CA . ASP A 1 291 ? -4.888 -15.270 -17.127 1.00 98.62 291 ASP A CA 1
ATOM 2352 C C . ASP A 1 291 ? -4.292 -16.373 -16.242 1.00 98.62 291 ASP A C 1
ATOM 2354 O O . ASP A 1 291 ? -3.575 -16.111 -15.267 1.00 98.62 291 ASP A O 1
ATOM 2358 N N . ASP A 1 292 ? -4.619 -17.622 -16.576 1.00 98.44 292 ASP A N 1
ATOM 2359 C CA . ASP A 1 292 ? -4.196 -18.792 -15.810 1.00 98.44 292 ASP A CA 1
ATOM 2360 C C . ASP A 1 292 ? -2.678 -18.987 -15.816 1.00 98.44 292 ASP A C 1
ATOM 2362 O O . ASP A 1 292 ? -2.135 -19.462 -14.819 1.00 98.44 292 ASP A O 1
ATOM 2366 N N . GLU A 1 293 ? -1.970 -18.597 -16.880 1.00 98.12 293 GLU A N 1
ATOM 2367 C CA . GLU A 1 293 ? -0.515 -18.750 -16.961 1.00 98.12 293 GLU A CA 1
ATOM 2368 C C . GLU A 1 293 ? 0.171 -17.876 -15.906 1.00 98.12 293 GLU A C 1
ATOM 2370 O O . GLU A 1 293 ? 0.990 -18.360 -15.120 1.00 98.12 293 GLU A O 1
ATOM 2375 N N . ILE A 1 294 ? -0.246 -16.611 -15.800 1.00 98.44 294 ILE A N 1
ATOM 2376 C CA . ILE A 1 294 ? 0.265 -15.680 -14.785 1.00 98.44 294 ILE A CA 1
ATOM 2377 C C . ILE A 1 294 ? -0.056 -16.190 -13.370 1.00 98.44 294 ILE A C 1
ATOM 2379 O O . ILE A 1 294 ? 0.789 -16.125 -12.467 1.00 98.44 294 ILE A O 1
ATOM 2383 N N . ILE A 1 295 ? -1.256 -16.746 -13.164 1.00 98.69 295 ILE A N 1
ATOM 2384 C CA . ILE A 1 295 ? -1.649 -17.350 -11.882 1.00 98.69 295 ILE A CA 1
ATOM 2385 C C . ILE A 1 295 ? -0.752 -18.550 -11.544 1.00 98.69 295 ILE A C 1
ATOM 2387 O O . ILE A 1 295 ? -0.346 -18.696 -10.387 1.00 98.69 295 ILE A O 1
ATOM 2391 N N . GLN A 1 296 ? -0.415 -19.407 -12.512 1.00 98.00 296 GLN A N 1
ATOM 2392 C CA . GLN A 1 296 ? 0.497 -20.531 -12.277 1.00 98.00 296 GLN A CA 1
ATOM 2393 C C . GLN A 1 296 ? 1.918 -20.059 -11.952 1.00 98.00 296 GLN A C 1
ATOM 2395 O O . GLN A 1 296 ? 2.525 -20.587 -11.016 1.00 98.00 296 GLN A O 1
ATOM 2400 N N . THR A 1 297 ? 2.422 -19.024 -12.632 1.00 96.50 297 THR A N 1
ATOM 2401 C CA . THR A 1 297 ? 3.709 -18.399 -12.289 1.00 96.50 297 THR A CA 1
ATOM 2402 C C . THR A 1 297 ? 3.707 -17.910 -10.840 1.00 96.50 297 THR A C 1
ATOM 2404 O O . THR A 1 297 ? 4.608 -18.251 -10.074 1.00 96.50 297 THR A O 1
ATOM 2407 N N . SER A 1 298 ? 2.658 -17.201 -10.408 1.00 97.25 298 SER A N 1
ATOM 2408 C CA . SER A 1 298 ? 2.506 -16.773 -9.009 1.00 97.25 298 SER A CA 1
ATOM 2409 C C . SER A 1 298 ? 2.533 -17.949 -8.022 1.00 97.25 298 SER A C 1
ATOM 2411 O O . SER A 1 298 ? 3.261 -17.908 -7.026 1.00 97.25 298 SER A O 1
ATOM 2413 N N . LYS A 1 299 ? 1.794 -19.031 -8.307 1.00 96.69 299 LYS A N 1
ATOM 2414 C CA . LYS A 1 299 ? 1.766 -20.237 -7.460 1.00 96.69 299 LYS A CA 1
ATOM 2415 C C . LYS A 1 299 ? 3.142 -20.893 -7.341 1.00 96.69 299 LYS A C 1
ATOM 2417 O O . LYS A 1 299 ? 3.500 -21.343 -6.254 1.00 96.69 299 LYS A O 1
ATOM 2422 N N . LYS A 1 300 ? 3.937 -20.914 -8.415 1.00 94.50 300 LYS A N 1
ATOM 2423 C CA . LYS A 1 300 ? 5.320 -21.413 -8.380 1.00 94.50 300 LYS A CA 1
ATOM 2424 C C . LYS A 1 300 ? 6.184 -20.594 -7.413 1.00 94.50 300 LYS A C 1
ATOM 2426 O O . LYS A 1 300 ? 6.862 -21.175 -6.567 1.00 94.50 300 LYS A O 1
ATOM 2431 N N . VAL A 1 301 ? 6.101 -19.262 -7.476 1.00 93.44 301 VAL A N 1
ATOM 2432 C CA . VAL A 1 301 ? 6.819 -18.367 -6.549 1.00 93.44 301 VAL A CA 1
ATOM 2433 C C . VAL A 1 301 ? 6.335 -18.566 -5.109 1.00 93.44 301 VAL A C 1
ATOM 2435 O O . VAL A 1 301 ? 7.145 -18.629 -4.187 1.00 93.44 301 VAL A O 1
ATOM 2438 N N . MET A 1 302 ? 5.029 -18.749 -4.900 1.00 93.00 302 MET A N 1
ATOM 2439 C CA . MET A 1 302 ? 4.463 -19.045 -3.580 1.00 93.00 302 MET A CA 1
ATOM 2440 C C . MET A 1 302 ? 5.018 -20.341 -2.983 1.00 93.00 302 MET A C 1
ATOM 2442 O O . MET A 1 302 ? 5.399 -20.360 -1.812 1.00 93.00 302 MET A O 1
ATOM 2446 N N . LEU A 1 303 ? 5.116 -21.412 -3.776 1.00 91.56 303 LEU A N 1
ATOM 2447 C CA . LEU A 1 303 ? 5.728 -22.665 -3.329 1.00 91.56 303 LEU A CA 1
ATOM 2448 C C . LEU A 1 303 ? 7.189 -22.466 -2.931 1.00 91.56 303 LEU A C 1
ATOM 2450 O O . LEU A 1 303 ? 7.641 -23.084 -1.970 1.00 91.56 303 LEU A O 1
ATOM 2454 N N . GLN A 1 304 ? 7.922 -21.600 -3.626 1.00 87.50 304 GLN A N 1
ATOM 2455 C CA . GLN A 1 304 ? 9.281 -21.265 -3.231 1.00 87.50 304 GLN A CA 1
ATOM 2456 C C . GLN A 1 304 ? 9.314 -20.511 -1.902 1.00 87.50 304 GLN A C 1
ATOM 2458 O O . GLN A 1 304 ? 10.107 -20.889 -1.056 1.00 87.50 304 GLN A O 1
ATOM 2463 N N . VAL A 1 305 ? 8.449 -19.512 -1.685 1.00 88.75 305 VAL A N 1
ATOM 2464 C CA . VAL A 1 305 ? 8.375 -18.757 -0.417 1.00 88.75 305 VAL A CA 1
ATOM 2465 C C . VAL A 1 305 ? 8.065 -19.678 0.764 1.00 88.75 305 VAL A C 1
ATOM 2467 O O . VAL A 1 305 ? 8.723 -19.594 1.794 1.00 88.75 305 VAL A O 1
ATOM 2470 N N . VAL A 1 306 ? 7.096 -20.588 0.617 1.00 88.00 306 VAL A N 1
ATOM 2471 C CA . VAL A 1 306 ? 6.709 -21.533 1.683 1.00 88.00 306 VAL A CA 1
ATOM 2472 C C . VAL A 1 306 ? 7.818 -22.545 1.978 1.00 88.00 306 VAL A C 1
ATOM 2474 O O . VAL A 1 306 ? 8.016 -22.933 3.129 1.00 88.00 306 VAL A O 1
ATOM 2477 N N . ASN A 1 307 ? 8.542 -22.980 0.944 1.00 85.88 307 ASN A N 1
ATOM 2478 C CA . ASN A 1 307 ? 9.642 -23.932 1.078 1.00 85.88 307 ASN A CA 1
ATOM 2479 C C . ASN A 1 307 ? 10.997 -23.265 1.324 1.00 85.88 307 ASN A C 1
ATOM 2481 O O . ASN A 1 307 ? 11.987 -23.987 1.483 1.00 85.88 307 ASN A O 1
ATOM 2485 N N . ASP A 1 308 ? 11.064 -21.929 1.356 1.00 77.56 308 ASP A N 1
ATOM 2486 C CA . ASP A 1 308 ? 12.275 -21.189 1.687 1.00 77.56 308 ASP A CA 1
ATOM 2487 C C . ASP A 1 308 ? 12.530 -21.392 3.176 1.00 77.56 308 ASP A C 1
ATOM 2489 O O . ASP A 1 308 ? 12.117 -20.626 4.046 1.00 77.56 308 ASP A O 1
ATOM 2493 N N . LYS A 1 309 ? 13.177 -22.518 3.475 1.00 61.91 309 LYS A N 1
ATOM 2494 C CA . LYS A 1 309 ? 13.799 -22.782 4.759 1.00 61.91 309 LYS A CA 1
ATOM 2495 C C . LYS A 1 309 ? 14.979 -21.833 4.848 1.00 61.91 309 LYS A C 1
ATOM 2497 O O . LYS A 1 309 ? 16.122 -22.236 4.630 1.00 61.91 309 LYS A O 1
ATOM 2502 N N . GLU A 1 310 ? 14.697 -20.568 5.139 1.00 56.94 310 GLU A N 1
ATOM 2503 C CA . GLU A 1 310 ? 15.690 -19.703 5.747 1.00 56.94 310 GLU A CA 1
ATOM 2504 C C . GLU A 1 310 ? 16.322 -20.529 6.871 1.00 56.94 310 GLU A C 1
ATOM 2506 O O . GLU A 1 310 ? 15.635 -21.012 7.776 1.00 56.94 310 GLU A O 1
ATOM 2511 N N . LYS A 1 311 ? 17.627 -20.793 6.750 1.00 42.19 311 LYS A N 1
ATOM 2512 C CA . LYS A 1 311 ? 18.449 -21.163 7.897 1.00 42.19 311 LYS A CA 1
ATOM 2513 C C . LYS A 1 311 ? 18.380 -19.953 8.829 1.00 42.19 311 LYS A C 1
ATOM 2515 O O . LYS A 1 311 ? 19.180 -19.036 8.670 1.00 42.19 311 LYS A O 1
ATOM 2520 N N . ILE A 1 312 ? 17.344 -19.904 9.666 1.00 36.75 312 ILE A N 1
ATOM 2521 C CA . ILE A 1 312 ? 17.234 -18.961 10.782 1.00 36.75 312 ILE A CA 1
ATOM 2522 C C . ILE A 1 312 ? 18.427 -19.200 11.704 1.00 36.75 312 ILE A C 1
ATOM 2524 O O . ILE A 1 312 ? 18.723 -20.391 11.967 1.00 36.75 312 ILE A O 1
#

Radius of gyration: 20.45 Å; chains: 1; bounding box: 50×45×53 Å